Protein AF-A0A813KKL7-F1 (afdb_monomer_lite)

Foldseek 3Di:
DDDPDDDPDPVVVVVVVVVVVVVVVVVVVVVVVVVVVVVLVVVLVVCCVPPLCVVLVVQVVCCVVVPDDPPPDRPDPVSVVSSVCSVVVSLVVVLVVCCVVPNDVVSVVSVVVVVVVVVLVVVLVVVLVVVCVLVVDDPVCSVVVVVVSVVVSVVVVVVCVVVVVVQPVVDDVSVVVVVVVVVVVVVVVVVVVPDDPDDNPCPDPVNVVVCVVDVDDPDDDPDPDPD

Sequence (227 aa):
MATSSGDMSAPAAAALAASAASAGASSLSLNMGWLIFVTGMIAAATLDVMVVSRPSQLAREGAVAGGGFRCCSGPPWPVFARQIAFWLVSGMLFMLFVWQLLGSAEAGSWLYGYFLEYTLSIDNLFVFQLIFKAYSTPEQQVERALFWGILAAVLLRLVFFGVGTGILALGFIARLVFGLILVYSGFKTFTESGDDEDDDPSQNMLVRCVSRLLPLHDSYGQEPDFF

Organism: Polarella glacialis (NCBI:txid89957)

Structure (mmCIF, N/CA/C/O backbone):
data_AF-A0A813KKL7-F1
#
_entry.id   AF-A0A813KKL7-F1
#
loop_
_atom_site.group_PDB
_atom_site.id
_atom_site.type_symbol
_atom_site.label_atom_id
_atom_site.label_alt_id
_atom_site.label_comp_id
_atom_site.label_asym_id
_atom_site.label_entity_id
_atom_site.label_seq_id
_atom_site.pdbx_PDB_ins_code
_atom_site.Cartn_x
_atom_site.Cartn_y
_atom_site.Cartn_z
_atom_site.occupancy
_atom_site.B_iso_or_equiv
_atom_site.auth_seq_id
_atom_site.auth_comp_id
_atom_site.auth_asym_id
_atom_site.auth_atom_id
_atom_site.pdbx_PDB_model_num
ATOM 1 N N . MET A 1 1 ? 30.742 41.262 -48.789 1.00 39.94 1 MET A N 1
ATOM 2 C CA . MET A 1 1 ? 30.924 40.204 -49.801 1.00 39.94 1 MET A CA 1
ATOM 3 C C . MET A 1 1 ? 30.420 38.910 -49.177 1.00 39.94 1 MET A C 1
ATOM 5 O O . MET A 1 1 ? 30.971 38.509 -48.166 1.00 39.94 1 MET A O 1
ATOM 9 N N . ALA A 1 2 ? 29.295 38.417 -49.705 1.00 41.72 2 ALA A N 1
ATOM 10 C CA . ALA A 1 2 ? 28.636 37.115 -49.534 1.00 41.72 2 ALA A CA 1
ATOM 11 C C . ALA A 1 2 ? 28.653 36.400 -48.163 1.00 41.72 2 ALA A C 1
ATOM 13 O O . ALA A 1 2 ? 29.649 35.840 -47.718 1.00 41.72 2 ALA A O 1
ATOM 14 N N . THR A 1 3 ? 27.458 36.317 -47.582 1.00 44.16 3 THR A N 1
ATOM 15 C CA . THR A 1 3 ? 27.005 35.280 -46.651 1.00 44.16 3 THR A CA 1
ATOM 16 C C . THR A 1 3 ? 27.153 33.889 -47.287 1.00 44.16 3 THR A C 1
ATOM 18 O O . THR A 1 3 ? 26.508 33.618 -48.299 1.00 44.16 3 THR A O 1
ATOM 21 N N . SER A 1 4 ? 27.972 33.005 -46.709 1.00 43.69 4 SER A N 1
ATOM 22 C CA . SER A 1 4 ? 28.010 31.585 -47.092 1.00 43.69 4 SER A CA 1
ATOM 23 C C . SER A 1 4 ? 26.925 30.834 -46.321 1.00 43.69 4 SER A C 1
ATOM 25 O O . SER A 1 4 ? 27.111 30.400 -45.186 1.00 43.69 4 SER A O 1
ATOM 27 N N . SER A 1 5 ? 25.745 30.793 -46.926 1.00 51.50 5 SER A N 1
ATOM 28 C CA . SER A 1 5 ? 24.607 29.971 -46.539 1.00 51.50 5 SER A CA 1
ATOM 29 C C . SER A 1 5 ? 24.595 28.704 -47.391 1.00 51.50 5 SER A C 1
ATOM 31 O O . SER A 1 5 ? 24.562 28.815 -48.614 1.00 51.50 5 SER A O 1
ATOM 33 N N . GLY A 1 6 ? 24.518 27.539 -46.746 1.00 58.28 6 GLY A N 1
ATOM 34 C CA . GLY A 1 6 ? 24.095 26.286 -47.379 1.00 58.28 6 GLY A CA 1
ATOM 35 C C . GLY A 1 6 ? 25.217 25.281 -47.614 1.00 58.28 6 GLY A C 1
ATOM 36 O O . GLY A 1 6 ? 25.941 25.386 -48.591 1.00 58.28 6 GLY A O 1
ATOM 37 N N . ASP A 1 7 ? 25.352 24.325 -46.691 1.00 49.06 7 ASP A N 1
ATOM 38 C CA . ASP A 1 7 ? 25.285 22.887 -47.007 1.00 49.06 7 ASP A CA 1
ATOM 39 C C . ASP A 1 7 ? 25.505 22.057 -45.730 1.00 49.06 7 ASP A C 1
ATOM 41 O O . ASP A 1 7 ? 26.512 21.378 -45.536 1.00 49.06 7 ASP A O 1
ATOM 45 N N . MET A 1 8 ? 24.517 22.090 -44.826 1.00 50.22 8 MET A N 1
ATOM 46 C CA . MET A 1 8 ? 24.292 20.954 -43.930 1.00 50.22 8 MET A CA 1
ATOM 47 C C . MET A 1 8 ? 23.521 19.920 -44.748 1.00 50.22 8 MET A C 1
ATOM 49 O O . MET A 1 8 ? 22.329 20.055 -45.014 1.00 50.22 8 MET A O 1
ATOM 53 N N . SER A 1 9 ? 24.282 18.946 -45.229 1.00 57.16 9 SER A N 1
ATOM 54 C CA . SER A 1 9 ? 23.908 17.874 -46.139 1.00 57.16 9 SER A CA 1
ATOM 55 C C . SER A 1 9 ? 22.549 17.230 -45.807 1.00 57.16 9 SER A C 1
ATOM 57 O O . SER A 1 9 ? 22.315 16.728 -44.708 1.00 57.16 9 SER A O 1
ATOM 59 N N . ALA A 1 10 ? 21.665 17.177 -46.811 1.00 61.47 10 ALA A N 1
ATOM 60 C CA . ALA A 1 10 ? 20.391 16.447 -46.820 1.00 61.47 10 ALA A CA 1
ATOM 61 C C . ALA A 1 10 ? 20.364 15.081 -46.076 1.00 61.47 10 ALA A C 1
ATOM 63 O O . ALA A 1 10 ? 19.356 14.800 -45.421 1.00 61.47 10 ALA A O 1
ATOM 64 N N . PRO A 1 11 ? 21.420 14.233 -46.089 1.00 62.75 11 PRO A N 1
ATOM 65 C CA . PRO A 1 11 ? 21.461 13.008 -45.282 1.00 62.75 11 PRO A CA 1
ATOM 66 C C . PRO A 1 11 ? 21.359 13.218 -43.761 1.00 62.75 11 PRO A C 1
ATOM 68 O O . PRO A 1 11 ? 20.769 12.378 -43.085 1.00 62.75 11 PRO A O 1
ATOM 71 N N . ALA A 1 12 ? 21.878 14.316 -43.201 1.00 64.62 12 ALA A N 1
ATOM 72 C CA . ALA A 1 12 ? 21.819 14.570 -41.757 1.00 64.62 12 ALA A CA 1
ATOM 73 C C . ALA A 1 12 ? 20.397 14.934 -41.292 1.00 64.62 12 ALA A C 1
ATOM 75 O O . ALA A 1 12 ? 19.936 14.455 -40.256 1.00 64.62 12 ALA A O 1
ATOM 76 N N . ALA A 1 13 ? 19.671 15.720 -42.095 1.00 63.03 13 ALA A N 1
ATOM 77 C CA . ALA A 1 13 ? 18.266 16.041 -41.846 1.00 63.03 13 ALA A CA 1
ATOM 78 C C . ALA A 1 13 ? 17.363 14.800 -41.979 1.00 63.03 13 ALA A C 1
ATOM 80 O O . ALA A 1 13 ? 16.468 14.599 -41.160 1.00 63.03 13 ALA A O 1
ATOM 81 N N . ALA A 1 14 ? 17.638 13.926 -42.955 1.00 65.88 14 ALA A N 1
ATOM 82 C CA . ALA A 1 14 ? 16.928 12.657 -43.117 1.00 65.88 14 ALA A CA 1
ATOM 83 C C . ALA A 1 14 ? 17.192 11.679 -41.954 1.00 65.88 14 ALA A C 1
ATOM 85 O O . ALA A 1 14 ? 16.265 11.018 -41.490 1.00 65.88 14 ALA A O 1
ATOM 86 N N . ALA A 1 15 ? 18.423 11.624 -41.433 1.00 67.62 15 ALA A N 1
ATOM 87 C CA . ALA A 1 15 ? 18.773 10.800 -40.274 1.00 67.62 15 ALA A CA 1
ATOM 88 C C . ALA A 1 15 ? 18.122 11.298 -38.967 1.00 67.62 15 ALA A C 1
ATOM 90 O O . ALA A 1 15 ? 17.645 10.486 -38.175 1.00 67.62 15 ALA A O 1
ATOM 91 N N . LEU A 1 16 ? 18.042 12.619 -38.762 1.00 65.81 16 LEU A N 1
ATOM 92 C CA . LEU A 1 16 ? 17.315 13.235 -37.642 1.00 65.81 16 LEU A CA 1
ATOM 93 C C . LEU A 1 16 ? 15.798 13.023 -37.743 1.00 65.81 16 LEU A C 1
ATOM 95 O O . LEU A 1 16 ? 15.146 12.751 -36.739 1.00 65.81 16 LEU A O 1
ATOM 99 N N . ALA A 1 17 ? 15.229 13.098 -38.948 1.00 66.81 17 ALA A N 1
ATOM 100 C CA . ALA A 1 17 ? 13.814 12.806 -39.169 1.00 66.81 17 ALA A CA 1
ATOM 101 C C . ALA A 1 17 ? 13.494 11.318 -38.943 1.00 66.81 17 ALA A C 1
ATOM 103 O O . ALA A 1 17 ? 12.467 10.995 -38.350 1.00 66.81 17 ALA A O 1
ATOM 104 N N . ALA A 1 18 ? 14.385 10.408 -39.352 1.00 65.19 18 ALA A N 1
ATOM 105 C CA . ALA A 1 18 ? 14.240 8.974 -39.114 1.00 65.19 18 ALA A CA 1
ATOM 106 C C . ALA A 1 18 ? 14.374 8.611 -37.623 1.00 65.19 18 ALA A C 1
ATOM 108 O O . ALA A 1 18 ? 13.582 7.814 -37.114 1.00 65.19 18 ALA A O 1
ATOM 109 N N . SER A 1 19 ? 15.316 9.227 -36.896 1.00 61.75 19 SER A N 1
ATOM 110 C CA . SER A 1 19 ? 15.448 9.020 -35.449 1.00 61.75 19 SER A CA 1
ATOM 111 C C . SER A 1 19 ? 14.252 9.599 -34.685 1.00 61.75 19 SER A C 1
ATOM 113 O O . SER A 1 19 ? 13.707 8.912 -33.821 1.00 61.75 19 SER A O 1
ATOM 115 N N . ALA A 1 20 ? 13.750 10.778 -35.070 1.00 62.06 20 ALA A N 1
ATOM 116 C CA . ALA A 1 20 ? 12.537 11.374 -34.507 1.00 62.06 20 ALA A CA 1
ATOM 117 C C . ALA A 1 20 ? 11.272 10.551 -34.810 1.00 62.06 20 ALA A C 1
ATOM 119 O O . ALA A 1 20 ? 10.429 10.384 -33.933 1.00 62.06 20 ALA A O 1
ATOM 120 N N . ALA A 1 21 ? 11.153 9.974 -36.010 1.00 60.50 21 ALA A N 1
ATOM 121 C CA . ALA A 1 21 ? 10.050 9.079 -36.363 1.00 60.50 21 ALA A CA 1
ATOM 122 C C . ALA A 1 21 ? 10.100 7.765 -35.566 1.00 60.50 21 ALA A C 1
ATOM 124 O O . ALA A 1 21 ? 9.067 7.294 -35.096 1.00 60.50 21 ALA A O 1
ATOM 125 N N . SER A 1 22 ? 11.295 7.203 -35.344 1.00 58.78 22 SER A N 1
ATOM 126 C CA . SER A 1 22 ? 11.470 6.009 -34.506 1.00 58.78 22 SER A CA 1
ATOM 127 C C . SER A 1 22 ? 11.211 6.282 -33.017 1.00 58.78 22 SER A C 1
ATOM 129 O O . SER A 1 22 ? 10.610 5.447 -32.346 1.00 58.78 22 SER A O 1
ATOM 131 N N . ALA A 1 23 ? 11.572 7.471 -32.517 1.00 59.50 23 ALA A N 1
ATOM 132 C CA . ALA A 1 23 ? 11.252 7.943 -31.168 1.00 59.50 23 ALA A CA 1
ATOM 133 C C . ALA A 1 23 ? 9.749 8.240 -31.002 1.00 59.50 23 ALA A C 1
ATOM 135 O O . ALA A 1 23 ? 9.155 7.970 -29.958 1.00 59.50 23 ALA A O 1
ATOM 136 N N . GLY A 1 24 ? 9.106 8.753 -32.052 1.00 61.03 24 GLY A N 1
ATOM 137 C CA . GLY A 1 24 ? 7.657 8.928 -32.133 1.00 61.03 24 GLY A CA 1
ATOM 138 C C . GLY A 1 24 ? 6.912 7.592 -32.129 1.00 61.03 24 GLY A C 1
ATOM 139 O O . GLY A 1 24 ? 5.938 7.435 -31.404 1.00 61.03 24 GLY A O 1
ATOM 140 N N . ALA A 1 25 ? 7.398 6.597 -32.873 1.00 59.91 25 ALA A N 1
ATOM 141 C CA . ALA A 1 25 ? 6.814 5.257 -32.912 1.00 59.91 25 ALA A CA 1
ATOM 142 C C . ALA A 1 25 ? 7.006 4.492 -31.591 1.00 59.91 25 ALA A C 1
ATOM 144 O O . ALA A 1 25 ? 6.075 3.842 -31.113 1.00 59.91 25 ALA A O 1
ATOM 145 N N . SER A 1 26 ? 8.183 4.601 -30.965 1.00 61.56 26 SER A N 1
ATOM 146 C CA . SER A 1 26 ? 8.446 3.984 -29.663 1.00 61.56 26 SER A CA 1
ATOM 147 C C . SER A 1 26 ? 7.659 4.664 -28.542 1.00 61.56 26 SER A C 1
ATOM 149 O O . SER A 1 26 ? 7.056 3.962 -27.732 1.00 61.56 26 SER A O 1
ATOM 151 N N . SER A 1 27 ? 7.539 5.995 -28.543 1.00 59.09 27 SER A N 1
ATOM 152 C CA . SER A 1 27 ? 6.665 6.711 -27.602 1.00 59.09 27 SER A CA 1
ATOM 153 C C . SER A 1 27 ? 5.182 6.395 -27.815 1.00 59.09 27 SER A C 1
ATOM 155 O O . SER A 1 27 ? 4.478 6.184 -26.831 1.00 59.09 27 SER A O 1
ATOM 157 N N . LEU A 1 28 ? 4.701 6.255 -29.059 1.00 61.56 28 LEU A N 1
ATOM 158 C CA . LEU A 1 28 ? 3.331 5.797 -29.323 1.00 61.56 28 LEU A CA 1
ATOM 159 C C . LEU A 1 28 ? 3.101 4.375 -28.800 1.00 61.56 28 LEU A C 1
ATOM 161 O O . LEU A 1 28 ? 2.068 4.126 -28.190 1.00 61.56 28 LEU A O 1
ATOM 165 N N . SER A 1 29 ? 4.058 3.460 -28.991 1.00 66.25 29 SER A N 1
ATOM 166 C CA . SER A 1 29 ? 3.961 2.085 -28.478 1.00 66.25 29 SER A CA 1
ATOM 167 C C . SER A 1 29 ? 3.965 2.022 -26.944 1.00 66.25 29 SER A C 1
ATOM 169 O O . SER A 1 29 ? 3.171 1.283 -26.364 1.00 66.25 29 SER A O 1
ATOM 171 N N . LEU A 1 30 ? 4.774 2.858 -26.282 1.00 68.69 30 LEU A N 1
ATOM 172 C CA . LEU A 1 30 ? 4.817 2.998 -24.822 1.00 68.69 30 LEU A CA 1
ATOM 173 C C . LEU A 1 30 ? 3.522 3.597 -24.269 1.00 68.69 30 LEU A C 1
ATOM 175 O O . LEU A 1 30 ? 2.971 3.074 -23.302 1.00 68.69 30 LEU A O 1
ATOM 179 N N . ASN A 1 31 ? 2.999 4.641 -24.913 1.00 79.44 31 ASN A N 1
ATOM 180 C CA . ASN A 1 31 ? 1.725 5.259 -24.549 1.00 79.44 31 ASN A CA 1
ATOM 181 C C . ASN A 1 31 ? 0.556 4.285 -24.754 1.00 79.44 31 ASN A C 1
ATOM 183 O O . ASN A 1 31 ? -0.345 4.214 -23.923 1.00 79.44 31 ASN A O 1
ATOM 187 N N . MET A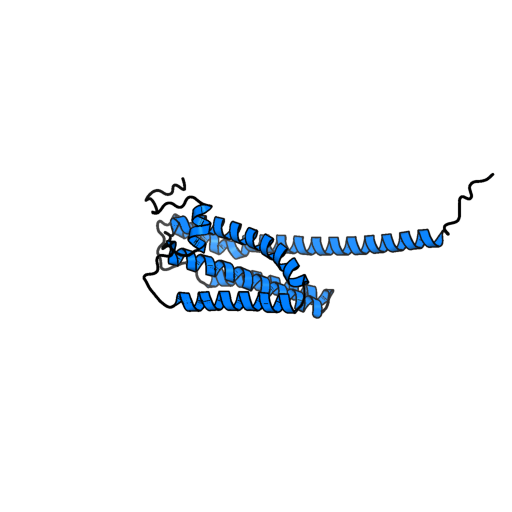 1 32 ? 0.591 3.485 -25.822 1.00 77.06 32 MET A N 1
ATOM 188 C CA . MET A 1 32 ? -0.426 2.472 -26.102 1.00 77.06 32 MET A CA 1
ATOM 189 C C . MET A 1 32 ? -0.384 1.332 -25.076 1.00 77.06 32 MET A C 1
ATOM 191 O O . MET A 1 32 ? -1.431 0.918 -24.586 1.00 77.06 32 MET A O 1
ATOM 195 N N . GLY A 1 33 ? 0.812 0.873 -24.689 1.00 79.62 33 GLY A N 1
ATOM 196 C CA . GLY A 1 33 ? 0.990 -0.116 -23.621 1.00 79.62 33 GLY A CA 1
ATOM 197 C C . GLY A 1 33 ? 0.479 0.385 -22.268 1.00 79.62 33 GLY A C 1
ATOM 198 O O . GLY A 1 33 ? -0.255 -0.328 -21.584 1.00 79.62 33 GLY A O 1
ATOM 199 N N . TRP A 1 34 ? 0.782 1.640 -21.921 1.00 80.56 34 TRP A N 1
ATOM 200 C CA . TRP A 1 34 ? 0.266 2.293 -20.713 1.00 80.56 34 TRP A CA 1
ATOM 201 C C . TRP A 1 34 ? -1.258 2.419 -20.714 1.00 80.56 34 TRP A C 1
ATOM 203 O O . TRP A 1 34 ? -1.899 2.134 -19.705 1.00 80.56 34 TRP A O 1
ATOM 213 N N . LEU A 1 35 ? -1.859 2.800 -21.842 1.00 85.69 35 LEU A N 1
ATOM 214 C CA . LEU A 1 35 ? -3.314 2.899 -21.965 1.00 85.69 35 LEU A CA 1
ATOM 215 C C . LEU A 1 35 ? -3.997 1.536 -21.834 1.00 85.69 35 LEU A C 1
ATOM 217 O O . LEU A 1 35 ? -5.004 1.436 -21.135 1.00 85.69 35 LEU A O 1
ATOM 221 N N . ILE A 1 36 ? -3.452 0.487 -22.458 1.00 84.81 36 ILE A N 1
ATOM 222 C CA . ILE A 1 36 ? -3.966 -0.886 -22.324 1.00 84.81 36 ILE A CA 1
ATOM 223 C C . ILE A 1 36 ? -3.887 -1.334 -20.863 1.00 84.81 36 ILE A C 1
ATOM 225 O O . ILE A 1 36 ? -4.863 -1.860 -20.329 1.00 84.81 36 ILE A O 1
ATOM 229 N N . PHE A 1 37 ? -2.760 -1.073 -20.199 1.00 82.69 37 PHE A N 1
ATOM 230 C CA . PHE A 1 37 ? -2.569 -1.399 -18.789 1.00 82.69 37 PHE A CA 1
ATOM 231 C C . PHE A 1 37 ? -3.576 -0.680 -17.882 1.00 82.69 37 PHE A C 1
ATOM 233 O O . PHE A 1 37 ? -4.283 -1.326 -17.110 1.00 82.69 37 PHE A O 1
ATOM 240 N N . VAL A 1 38 ? -3.697 0.643 -18.009 1.00 87.00 38 VAL A N 1
ATOM 241 C CA . VAL A 1 38 ? -4.619 1.453 -17.197 1.00 87.00 38 VAL A CA 1
ATOM 242 C C . VAL A 1 38 ? -6.069 1.060 -17.458 1.00 87.00 38 VAL A C 1
ATOM 244 O O . VAL A 1 38 ? -6.844 0.904 -16.518 1.00 87.00 38 VAL A O 1
ATOM 247 N N . THR A 1 39 ? -6.438 0.833 -18.7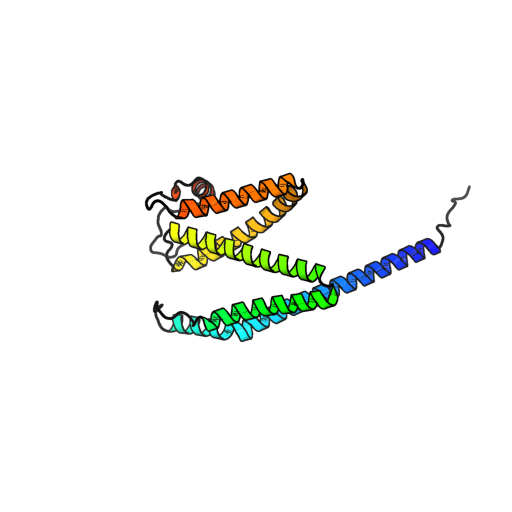19 1.00 87.94 39 THR A N 1
ATOM 248 C CA . THR A 1 39 ? -7.789 0.381 -19.079 1.00 87.94 39 THR A CA 1
ATOM 249 C C . THR A 1 39 ? -8.083 -0.992 -18.478 1.00 87.94 39 THR A C 1
ATOM 251 O O . THR A 1 39 ? -9.157 -1.193 -17.914 1.00 87.94 39 THR A O 1
ATOM 254 N N . GLY A 1 40 ? -7.121 -1.918 -18.529 1.00 87.56 40 GLY A N 1
ATOM 255 C CA . GLY A 1 40 ? -7.225 -3.228 -17.886 1.00 87.56 40 GLY A CA 1
ATOM 256 C C . GLY A 1 40 ? -7.399 -3.129 -16.369 1.00 87.56 40 GLY A C 1
ATOM 257 O O . GLY A 1 40 ? -8.266 -3.796 -15.810 1.00 87.56 40 GLY A O 1
ATOM 258 N N . MET A 1 41 ? -6.650 -2.241 -15.711 1.00 87.00 41 MET A N 1
ATOM 259 C CA . MET A 1 41 ? -6.773 -1.976 -14.273 1.00 87.00 41 MET A CA 1
ATOM 260 C C . MET A 1 41 ? -8.143 -1.401 -13.901 1.00 87.00 41 MET A C 1
ATOM 262 O O . MET A 1 41 ? -8.771 -1.874 -12.955 1.00 87.00 41 MET A O 1
ATOM 266 N N . ILE A 1 42 ? -8.642 -0.422 -14.660 1.00 90.44 42 ILE A N 1
ATOM 267 C CA . ILE A 1 42 ? -9.974 0.163 -14.441 1.00 90.44 42 ILE A CA 1
ATOM 268 C C . ILE A 1 42 ? -11.063 -0.895 -14.653 1.00 90.44 42 ILE A C 1
ATOM 270 O O . ILE A 1 42 ? -12.008 -0.978 -13.865 1.00 90.44 42 ILE A O 1
ATOM 274 N N . ALA A 1 43 ? -10.931 -1.738 -15.679 1.00 89.69 43 ALA A N 1
ATOM 275 C CA . ALA A 1 43 ? -11.868 -2.824 -15.941 1.00 89.69 43 ALA A CA 1
ATOM 276 C C . ALA A 1 43 ? -11.870 -3.863 -14.807 1.00 89.69 43 ALA A C 1
ATOM 278 O O . ALA A 1 43 ? -12.940 -4.243 -14.331 1.00 89.69 43 ALA A O 1
ATOM 279 N N . ALA A 1 44 ? -10.693 -4.274 -14.326 1.00 88.75 44 ALA A N 1
ATOM 280 C CA . ALA A 1 44 ? -10.557 -5.196 -13.200 1.00 88.75 44 ALA A CA 1
ATOM 281 C C . ALA A 1 44 ? -11.143 -4.611 -11.905 1.00 88.75 44 ALA A C 1
ATOM 283 O O . ALA A 1 44 ? -11.891 -5.296 -11.212 1.00 88.75 44 ALA A O 1
ATOM 284 N N . ALA A 1 45 ? -10.888 -3.329 -11.621 1.00 87.81 45 ALA A N 1
ATOM 285 C CA . ALA A 1 45 ? -11.479 -2.626 -10.484 1.00 87.81 45 ALA A CA 1
ATOM 286 C C . ALA A 1 45 ? -13.011 -2.539 -10.596 1.00 87.81 45 ALA A C 1
ATOM 288 O O . ALA A 1 45 ? -13.727 -2.774 -9.625 1.00 87.81 45 ALA A O 1
ATOM 289 N N . THR A 1 46 ? -13.534 -2.268 -11.794 1.00 87.88 46 THR A N 1
ATOM 290 C CA . THR A 1 46 ? -14.984 -2.244 -12.041 1.00 87.88 46 THR A CA 1
ATOM 291 C C . THR A 1 46 ? -15.601 -3.627 -11.817 1.00 87.88 46 THR A C 1
ATOM 293 O O . THR A 1 46 ? -16.664 -3.743 -11.205 1.00 87.88 46 THR A O 1
ATOM 296 N N . LEU A 1 47 ? -14.926 -4.691 -12.259 1.00 89.25 47 LEU A N 1
ATOM 297 C CA . LEU A 1 47 ? -15.357 -6.072 -12.044 1.00 89.25 47 LEU A CA 1
ATOM 298 C C . LEU A 1 47 ? -15.330 -6.444 -10.553 1.00 89.25 47 LEU A C 1
ATOM 300 O O . LEU A 1 47 ? -16.285 -7.053 -10.069 1.00 89.25 47 LEU A O 1
ATOM 304 N N . ASP A 1 48 ? -14.305 -6.028 -9.806 1.00 87.62 48 ASP A N 1
ATOM 305 C CA . ASP A 1 48 ? -14.237 -6.221 -8.352 1.00 87.62 48 ASP A CA 1
ATOM 306 C C . ASP A 1 48 ? -15.436 -5.574 -7.644 1.00 87.62 48 ASP A C 1
ATOM 308 O O . ASP A 1 48 ? -16.157 -6.232 -6.885 1.00 87.62 48 ASP A O 1
ATOM 312 N N . VAL A 1 49 ? -15.718 -4.305 -7.959 1.00 84.69 49 VAL A N 1
ATOM 313 C CA . VAL A 1 49 ? -16.847 -3.557 -7.385 1.00 84.69 49 VAL A CA 1
ATOM 314 C C . VAL A 1 49 ? -18.186 -4.216 -7.734 1.00 84.69 49 VAL A C 1
ATOM 316 O O . VAL A 1 49 ? -19.069 -4.358 -6.889 1.00 84.69 49 VAL A O 1
ATOM 319 N N . MET A 1 50 ? -18.357 -4.659 -8.980 1.00 82.12 50 MET A N 1
ATOM 320 C CA . MET A 1 50 ? -19.652 -5.154 -9.446 1.00 82.12 50 MET A CA 1
ATOM 321 C C . MET A 1 50 ? -19.914 -6.635 -9.181 1.00 82.12 50 MET A C 1
ATOM 323 O O . MET A 1 50 ? -21.077 -7.017 -9.098 1.00 82.12 50 MET A O 1
ATOM 327 N N . VAL A 1 51 ? -18.894 -7.480 -9.069 1.00 83.25 51 VAL A N 1
ATOM 328 C CA . VAL A 1 51 ? -19.080 -8.940 -9.010 1.00 83.25 51 VAL A CA 1
ATOM 329 C C . VAL A 1 51 ? -18.531 -9.509 -7.712 1.00 83.25 51 VAL A C 1
ATOM 331 O O . VAL A 1 51 ? -19.219 -10.253 -7.013 1.00 83.25 51 VAL A O 1
ATOM 334 N N . VAL A 1 52 ? -17.299 -9.148 -7.365 1.00 81.69 52 VAL A N 1
ATOM 335 C CA . VAL A 1 52 ? -16.566 -9.792 -6.269 1.00 81.69 52 VAL A CA 1
ATOM 336 C C . VAL A 1 52 ? -16.966 -9.226 -4.907 1.00 81.69 52 VAL A C 1
ATOM 338 O O . VAL A 1 52 ? -17.137 -9.999 -3.958 1.00 81.69 52 VAL A O 1
ATOM 341 N N . SER A 1 53 ? -17.181 -7.913 -4.819 1.00 80.06 53 SER A N 1
ATOM 342 C CA . SER A 1 53 ? -17.500 -7.199 -3.575 1.00 80.06 53 SER A CA 1
ATOM 343 C C . SER A 1 53 ? -19.000 -7.003 -3.319 1.00 80.06 53 SER A C 1
ATOM 345 O O . SER A 1 53 ? -19.400 -6.780 -2.179 1.00 80.06 53 SER A O 1
ATOM 347 N N . ARG A 1 54 ? -19.880 -7.182 -4.315 1.00 77.06 54 ARG A N 1
ATOM 348 C CA . ARG A 1 54 ? -21.342 -7.105 -4.092 1.00 77.06 54 ARG A CA 1
ATOM 349 C C . ARG A 1 54 ? -21.850 -7.955 -2.917 1.00 77.06 54 ARG A C 1
ATOM 351 O O . ARG A 1 54 ? -22.637 -7.441 -2.125 1.00 77.06 54 ARG A O 1
ATOM 358 N N . PRO A 1 55 ? -21.417 -9.218 -2.738 1.00 71.12 55 PRO A N 1
ATOM 359 C CA . PRO A 1 55 ? -21.920 -10.045 -1.643 1.00 71.12 55 PRO A CA 1
ATOM 360 C C . PRO A 1 55 ? -21.442 -9.585 -0.260 1.00 71.12 55 PRO A C 1
ATOM 362 O O . PRO A 1 55 ? -22.138 -9.826 0.721 1.00 71.12 55 PRO A O 1
ATOM 365 N N . SER A 1 56 ? -20.266 -8.946 -0.158 1.00 67.94 56 SER A N 1
ATOM 366 C CA . SER A 1 56 ? -19.755 -8.435 1.123 1.00 67.94 56 SER A CA 1
ATOM 367 C C . SER A 1 56 ? -20.467 -7.153 1.549 1.00 67.94 56 SER A C 1
ATOM 369 O O . SER A 1 56 ? -20.736 -6.982 2.737 1.00 67.94 56 SER A O 1
ATOM 371 N N . GLN A 1 57 ? -20.826 -6.296 0.589 1.00 67.94 57 GLN A N 1
ATOM 372 C CA . GLN A 1 57 ? -21.590 -5.071 0.841 1.00 67.94 57 GLN A CA 1
ATOM 373 C C . GLN A 1 57 ? -23.000 -5.385 1.353 1.00 67.94 57 GLN A C 1
ATOM 375 O O . GLN A 1 57 ? -23.387 -4.914 2.417 1.00 67.94 57 GLN A O 1
ATOM 380 N N . LEU A 1 58 ? -23.720 -6.285 0.675 1.00 65.19 58 LEU A N 1
ATOM 381 C CA . LEU A 1 58 ? -25.076 -6.685 1.076 1.00 65.19 58 LEU A CA 1
ATOM 382 C C . LEU A 1 58 ? -25.113 -7.334 2.467 1.00 65.19 58 LEU A C 1
ATOM 384 O O . LEU A 1 58 ? -26.042 -7.110 3.240 1.00 65.19 58 LEU A O 1
ATOM 388 N N . ALA A 1 59 ? -24.086 -8.121 2.806 1.00 67.62 59 ALA A N 1
ATOM 389 C CA . ALA A 1 59 ? -23.959 -8.713 4.135 1.00 67.62 59 ALA A CA 1
ATOM 390 C C . ALA A 1 59 ? -23.757 -7.647 5.228 1.00 67.62 59 ALA A C 1
ATOM 392 O O . ALA A 1 59 ? -24.306 -7.782 6.320 1.00 67.62 59 ALA A O 1
ATOM 393 N N . ARG A 1 60 ? -23.001 -6.578 4.937 1.00 64.38 60 ARG A N 1
ATOM 394 C CA . ARG A 1 60 ? -22.801 -5.446 5.855 1.00 64.38 60 ARG A CA 1
ATOM 395 C C . ARG A 1 60 ? -24.067 -4.612 6.015 1.00 64.38 60 ARG A C 1
ATOM 397 O O . ARG A 1 60 ? -24.473 -4.355 7.141 1.00 64.38 60 ARG A O 1
ATOM 404 N N . GLU A 1 61 ? -24.715 -4.237 4.917 1.00 65.19 61 GLU A N 1
ATOM 405 C CA . GLU A 1 61 ? -25.949 -3.442 4.946 1.00 65.19 61 GLU A CA 1
ATOM 406 C C . GLU A 1 61 ? -27.084 -4.180 5.666 1.00 65.19 61 GLU A C 1
ATOM 408 O O . GLU A 1 61 ? -27.771 -3.588 6.494 1.00 65.19 61 GLU A O 1
ATOM 413 N N . GLY A 1 62 ? -27.232 -5.491 5.438 1.00 60.03 62 GLY A N 1
ATOM 414 C CA . GLY A 1 62 ? -28.197 -6.322 6.162 1.00 60.03 62 GLY A CA 1
ATOM 415 C C . GLY A 1 62 ? -27.900 -6.439 7.663 1.00 60.03 62 GLY A C 1
ATOM 416 O O . GLY A 1 62 ? -28.828 -6.451 8.471 1.00 60.03 62 GLY A O 1
ATOM 417 N N . ALA A 1 63 ? -26.621 -6.474 8.053 1.00 61.50 63 ALA A N 1
ATOM 418 C CA . ALA A 1 63 ? -26.216 -6.481 9.459 1.00 61.50 63 ALA A CA 1
ATOM 419 C C . ALA A 1 63 ? -26.480 -5.133 10.156 1.00 61.50 63 ALA A C 1
ATOM 421 O O . ALA A 1 63 ? -26.901 -5.118 11.311 1.00 61.50 63 ALA A O 1
ATOM 422 N N . VAL A 1 64 ? -26.288 -4.006 9.459 1.00 58.31 64 VAL A N 1
ATOM 423 C CA . VAL A 1 64 ? -26.577 -2.661 9.991 1.00 58.31 64 VAL A CA 1
ATOM 424 C C . VAL A 1 64 ? -28.086 -2.387 10.041 1.00 58.31 64 VAL A C 1
ATOM 426 O O . VAL A 1 64 ? -28.581 -1.873 11.043 1.00 58.31 64 VAL A O 1
ATOM 429 N N . ALA A 1 65 ? -28.844 -2.787 9.014 1.00 61.25 65 ALA A N 1
ATOM 430 C CA . ALA A 1 65 ? -30.299 -2.613 8.956 1.00 61.25 65 ALA A CA 1
ATOM 431 C C . ALA A 1 65 ? -31.066 -3.491 9.967 1.00 61.25 65 ALA A C 1
ATOM 433 O O . ALA A 1 65 ? -32.186 -3.158 10.348 1.00 61.25 65 ALA A O 1
ATOM 434 N N . GLY A 1 66 ? -30.472 -4.600 10.423 1.00 54.38 66 GLY A N 1
ATOM 435 C CA . GLY A 1 66 ? -31.076 -5.546 11.367 1.00 54.38 66 GLY A CA 1
ATOM 436 C C . GLY A 1 66 ? -31.038 -5.143 12.846 1.00 54.38 66 GLY A C 1
ATOM 437 O O . GLY A 1 66 ? -31.503 -5.919 13.679 1.00 54.38 66 GLY A O 1
ATOM 438 N N . GLY A 1 67 ? -30.498 -3.968 13.190 1.00 46.06 67 GLY A N 1
ATOM 439 C CA . GLY A 1 67 ? -30.414 -3.498 14.573 1.00 46.06 67 GLY A CA 1
ATOM 440 C C . GLY A 1 67 ? -29.412 -4.298 15.411 1.00 46.06 67 GLY A C 1
ATOM 441 O O . GLY A 1 67 ? -29.768 -5.251 16.104 1.00 46.06 67 GLY A O 1
ATOM 442 N N . GLY A 1 68 ? -28.153 -3.862 15.386 1.00 44.38 68 GLY A N 1
ATOM 443 C CA . GLY A 1 68 ? -27.127 -4.282 16.338 1.00 44.38 68 GLY A CA 1
ATOM 444 C C . GLY A 1 68 ? -26.073 -5.223 15.759 1.00 44.38 68 GLY A C 1
ATOM 445 O O . GLY A 1 68 ? -26.370 -6.306 15.255 1.00 44.38 68 GLY A O 1
ATOM 446 N N . PHE A 1 69 ? -24.818 -4.801 15.918 1.00 44.91 69 PHE A N 1
ATOM 447 C CA . PHE A 1 69 ? -23.600 -5.584 15.731 1.00 44.91 69 PHE A CA 1
ATOM 448 C C . PHE A 1 69 ? -23.655 -6.820 16.648 1.00 44.91 69 PHE A C 1
ATOM 450 O O . PHE A 1 69 ? -23.248 -6.793 17.806 1.00 44.91 69 PHE A O 1
ATOM 457 N N . ARG A 1 70 ? -24.242 -7.924 16.175 1.00 48.09 70 ARG A N 1
ATOM 458 C CA . ARG A 1 70 ? -24.200 -9.199 16.900 1.00 48.09 70 ARG A CA 1
ATOM 459 C C . ARG A 1 70 ? -22.802 -9.782 16.690 1.00 48.09 70 ARG A C 1
ATOM 461 O O . ARG A 1 70 ? -22.514 -10.344 15.635 1.00 48.09 70 ARG A O 1
ATOM 468 N N . CYS A 1 71 ? -21.945 -9.598 17.694 1.00 47.62 71 CYS A N 1
ATOM 469 C CA . CYS A 1 71 ? -20.490 -9.804 17.725 1.00 47.62 71 CYS A CA 1
ATOM 470 C C . CYS A 1 71 ? -19.922 -11.186 17.320 1.00 47.62 71 CYS A C 1
ATOM 472 O O . CYS A 1 71 ? -18.739 -11.417 17.541 1.00 47.62 71 CYS A O 1
ATOM 474 N N . CYS A 1 72 ? -20.682 -12.107 16.716 1.00 51.88 72 CYS A N 1
ATOM 475 C CA . CYS A 1 72 ? -20.177 -13.453 16.397 1.00 51.88 72 CYS A CA 1
ATOM 476 C C . CYS A 1 72 ? -20.368 -13.917 14.943 1.00 51.88 72 CYS A C 1
ATOM 478 O O . CYS A 1 72 ? -20.019 -15.052 14.630 1.00 51.88 72 CYS A O 1
ATOM 480 N N . SER A 1 73 ? -20.869 -13.087 14.026 1.00 55.72 73 SER A N 1
ATOM 481 C CA . SER A 1 73 ? -20.976 -13.489 12.615 1.00 55.72 73 SER A CA 1
ATOM 482 C C . SER A 1 73 ? -20.680 -12.334 11.664 1.00 55.72 73 SER A C 1
ATOM 484 O O . SER A 1 73 ? -21.578 -11.792 11.019 1.00 55.72 73 SER A O 1
ATOM 486 N N . GLY A 1 74 ? -19.404 -11.957 11.559 1.00 58.34 74 GLY A N 1
ATOM 487 C CA . GLY A 1 74 ? -18.935 -11.224 10.381 1.00 58.34 74 GLY A CA 1
ATOM 488 C C . GLY A 1 74 ? -19.230 -12.016 9.093 1.00 58.34 74 GLY A C 1
ATOM 489 O O . GLY A 1 74 ? -19.530 -13.214 9.162 1.00 58.34 74 GLY A O 1
ATOM 490 N N . PRO A 1 75 ? -19.163 -11.386 7.904 1.00 64.25 75 PRO A N 1
ATOM 491 C CA . PRO A 1 75 ? -19.322 -12.114 6.650 1.00 64.25 75 PRO A CA 1
ATOM 492 C C . PRO A 1 75 ? -18.338 -13.293 6.618 1.00 64.2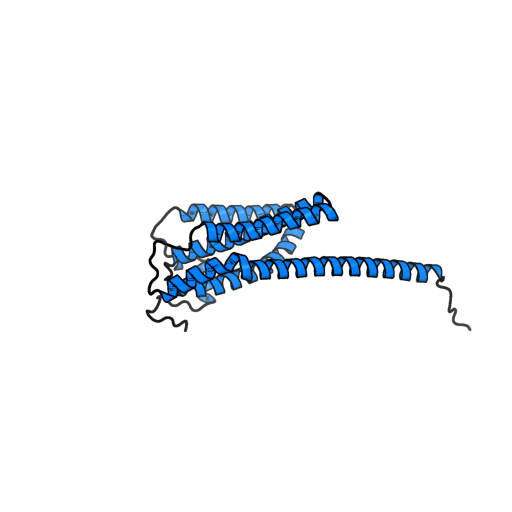5 75 PRO A C 1
ATOM 494 O O . PRO A 1 75 ? -17.195 -13.147 7.063 1.00 64.25 75 PRO A O 1
ATOM 497 N N . PRO A 1 76 ? -18.770 -14.475 6.149 1.00 74.25 76 PRO A N 1
ATOM 498 C CA . PRO A 1 76 ? -17.985 -15.686 6.304 1.00 74.25 76 PRO A CA 1
ATOM 499 C C . PRO A 1 76 ? -16.643 -15.508 5.582 1.00 74.25 76 PRO A C 1
ATOM 501 O O . PRO A 1 76 ? -16.594 -14.935 4.490 1.00 74.25 76 PRO A O 1
ATOM 504 N N . TRP A 1 77 ? -15.555 -16.017 6.174 1.00 72.81 77 TRP A N 1
ATOM 505 C CA . TRP A 1 77 ? -14.188 -15.925 5.635 1.00 72.81 77 TRP A CA 1
ATOM 506 C C . TRP A 1 77 ? -14.044 -16.216 4.120 1.00 72.81 77 TRP A C 1
ATOM 508 O O . TRP A 1 77 ? -13.191 -15.576 3.497 1.00 72.81 77 TRP A O 1
ATOM 518 N N . PRO A 1 78 ? -14.872 -17.069 3.464 1.00 79.81 78 PRO A N 1
ATOM 519 C CA . PRO A 1 78 ? -14.805 -17.277 2.019 1.00 79.81 78 PRO A CA 1
ATOM 520 C C . PRO A 1 78 ? -15.091 -16.012 1.197 1.00 79.81 78 PRO A C 1
ATOM 522 O O . PRO A 1 78 ? -14.615 -15.892 0.072 1.00 79.81 78 PRO A O 1
ATOM 525 N N . VAL A 1 79 ? -15.852 -15.055 1.739 1.00 76.75 79 VAL A N 1
ATOM 526 C CA . VAL A 1 79 ? -16.176 -13.791 1.061 1.00 76.75 79 VAL A CA 1
ATOM 527 C C . VAL A 1 79 ? -14.936 -12.902 0.953 1.00 76.75 79 VAL A C 1
ATOM 529 O O . VAL A 1 79 ? -14.642 -12.406 -0.133 1.00 76.75 79 VAL A O 1
ATOM 532 N N . PHE A 1 80 ? -14.174 -12.754 2.040 1.00 79.12 80 PHE A N 1
ATOM 533 C CA . PHE A 1 80 ? -12.907 -12.015 2.029 1.00 79.12 80 PHE A CA 1
ATOM 534 C C . PHE A 1 80 ? -11.826 -12.750 1.238 1.00 79.12 80 PHE A C 1
ATOM 536 O O . PHE A 1 80 ? -11.118 -12.138 0.440 1.00 79.12 80 PHE A O 1
ATOM 543 N N . ALA A 1 81 ? -11.745 -14.073 1.400 1.00 85.56 81 ALA A N 1
ATOM 544 C CA . ALA A 1 81 ? -10.801 -14.900 0.659 1.00 85.56 81 ALA A CA 1
ATOM 545 C C . ALA A 1 81 ? -11.002 -14.772 -0.857 1.00 85.56 81 ALA A C 1
ATOM 547 O O . ALA A 1 81 ? -10.023 -14.680 -1.591 1.00 85.56 81 ALA A O 1
ATOM 548 N N . ARG A 1 82 ? -12.253 -14.685 -1.332 1.00 85.38 82 ARG A N 1
ATOM 549 C CA . ARG A 1 82 ? -12.553 -14.447 -2.751 1.00 85.38 82 ARG A CA 1
ATOM 550 C C . ARG A 1 82 ? -11.978 -13.121 -3.252 1.00 85.38 82 ARG A C 1
ATOM 552 O O . ARG A 1 82 ? -11.459 -13.082 -4.362 1.00 85.38 82 ARG A O 1
ATOM 559 N N . GLN A 1 83 ? -12.061 -12.056 -2.457 1.00 84.25 83 GLN A N 1
ATOM 560 C CA . GLN A 1 83 ? -11.566 -10.738 -2.856 1.00 84.25 83 GLN A CA 1
ATOM 561 C C . GLN A 1 83 ? -10.035 -10.691 -2.888 1.00 84.25 83 GLN A C 1
ATOM 563 O O . GLN A 1 83 ? -9.452 -10.227 -3.864 1.00 84.25 83 GLN A O 1
ATOM 568 N N . ILE A 1 84 ? -9.381 -11.267 -1.876 1.00 87.94 84 ILE A N 1
ATOM 569 C CA . ILE A 1 84 ? -7.918 -11.406 -1.853 1.00 87.94 84 ILE A CA 1
ATOM 570 C C . ILE A 1 84 ? -7.449 -12.267 -3.032 1.00 87.94 84 ILE A C 1
ATOM 572 O O . ILE A 1 84 ? -6.531 -11.882 -3.753 1.00 87.94 84 ILE A O 1
ATOM 576 N N . ALA A 1 85 ? -8.110 -13.402 -3.274 1.00 90.38 85 ALA A N 1
ATOM 577 C CA . ALA A 1 85 ? -7.783 -14.293 -4.380 1.00 90.38 85 ALA A CA 1
ATOM 578 C C . ALA A 1 85 ? -7.961 -13.613 -5.743 1.00 90.38 85 ALA A C 1
ATOM 580 O O . ALA A 1 85 ? -7.116 -13.795 -6.612 1.00 90.38 85 ALA A O 1
ATOM 581 N N . PHE A 1 86 ? -9.011 -12.807 -5.931 1.00 90.69 86 PHE A N 1
ATOM 582 C CA . PHE A 1 86 ? -9.234 -12.071 -7.176 1.00 90.69 86 PHE A CA 1
ATOM 583 C C . PHE A 1 86 ? -8.060 -11.140 -7.506 1.00 90.69 86 PHE A C 1
ATOM 585 O O . PHE A 1 86 ? -7.484 -11.237 -8.590 1.00 90.69 86 PHE A O 1
ATOM 592 N N . TRP A 1 87 ? -7.657 -10.290 -6.559 1.00 89.62 87 TRP A N 1
ATOM 593 C CA . TRP A 1 87 ? -6.556 -9.344 -6.761 1.00 89.62 87 TRP A CA 1
ATOM 594 C C . TRP A 1 87 ? -5.190 -10.032 -6.870 1.00 89.62 87 TRP A C 1
ATOM 596 O O . TRP A 1 87 ? -4.351 -9.605 -7.665 1.00 89.62 87 TRP A O 1
ATOM 606 N N . LEU A 1 88 ? -4.980 -11.129 -6.137 1.00 92.06 88 LEU A N 1
ATOM 607 C CA . LEU A 1 88 ? -3.756 -11.927 -6.223 1.00 92.06 88 LEU A CA 1
ATOM 608 C C . LEU A 1 88 ? -3.632 -12.627 -7.580 1.00 92.06 88 LEU A C 1
ATOM 610 O O . LEU A 1 88 ? -2.593 -12.536 -8.232 1.00 92.06 88 LEU A O 1
ATOM 614 N N . VAL A 1 89 ? -4.702 -13.271 -8.050 1.00 91.94 89 VAL A N 1
ATOM 615 C CA . VAL A 1 89 ? -4.736 -13.921 -9.367 1.00 91.94 89 VAL A CA 1
ATOM 616 C C . VAL A 1 89 ? -4.619 -12.888 -10.484 1.00 91.94 89 VAL A C 1
ATOM 618 O O . VAL A 1 89 ? -3.866 -13.116 -11.425 1.00 91.94 89 VAL A O 1
ATOM 621 N N . SER A 1 90 ? -5.291 -11.738 -10.377 1.00 90.81 90 SER A N 1
ATOM 622 C CA . SER A 1 90 ? -5.160 -10.647 -11.352 1.00 90.81 90 SER A CA 1
ATOM 623 C C . SER A 1 90 ? -3.714 -10.161 -11.467 1.00 90.81 90 SER A C 1
ATOM 625 O O . SER A 1 90 ? -3.221 -9.968 -12.577 1.00 90.81 90 SER A O 1
ATOM 627 N N . GLY A 1 91 ? -3.015 -10.006 -10.338 1.00 91.25 91 GLY A N 1
ATOM 628 C CA . GLY A 1 91 ? -1.591 -9.678 -10.330 1.00 91.25 91 GLY A CA 1
ATOM 629 C C . GLY A 1 91 ? 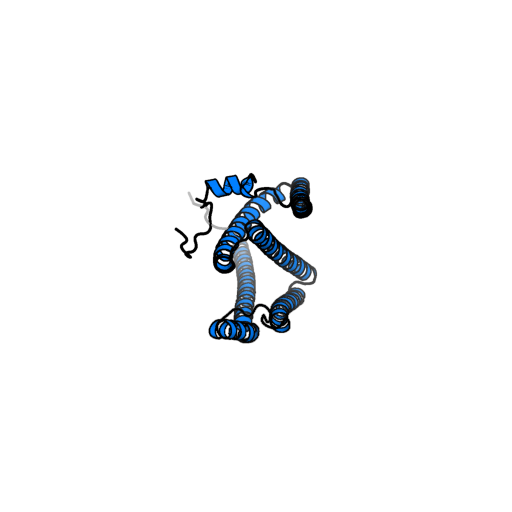-0.758 -10.749 -11.038 1.00 91.25 91 GLY A C 1
ATOM 630 O O . GLY A 1 91 ? -0.018 -10.446 -11.969 1.00 91.25 91 GLY A O 1
ATOM 631 N N . MET A 1 92 ? -0.931 -12.018 -10.667 1.00 93.19 92 MET A N 1
ATOM 632 C CA . MET A 1 92 ? -0.184 -13.129 -11.272 1.00 93.19 92 MET A CA 1
ATOM 633 C C . MET A 1 92 ? -0.461 -13.293 -12.775 1.00 93.19 92 MET A C 1
ATOM 635 O O . MET A 1 92 ? 0.449 -13.582 -13.550 1.00 93.19 92 MET A O 1
ATOM 639 N N . LEU A 1 93 ? -1.696 -13.072 -13.226 1.00 92.50 93 LEU A N 1
ATOM 640 C CA . LEU A 1 93 ? -2.033 -13.072 -14.653 1.00 92.50 93 LEU A CA 1
ATOM 641 C C . LEU A 1 93 ? -1.325 -11.937 -15.394 1.00 92.50 93 LEU A C 1
ATOM 643 O O . LEU A 1 93 ? -0.827 -12.137 -16.502 1.00 92.50 93 LEU A O 1
ATOM 647 N N . PHE A 1 94 ? -1.233 -10.761 -14.776 1.00 89.81 94 PHE A N 1
ATOM 648 C CA . PHE A 1 94 ? -0.484 -9.654 -15.349 1.00 89.81 94 PHE A CA 1
ATOM 649 C C . PHE A 1 94 ? 1.030 -9.924 -15.367 1.00 89.81 94 PHE A C 1
ATOM 651 O O . PHE A 1 94 ? 1.685 -9.608 -16.356 1.00 89.81 94 PHE A O 1
ATOM 658 N N . MET A 1 95 ? 1.585 -10.603 -14.357 1.00 92.50 95 MET A N 1
ATOM 659 C CA . MET A 1 95 ? 2.969 -11.096 -14.398 1.00 92.50 95 MET A CA 1
ATOM 660 C C . MET A 1 95 ? 3.212 -11.987 -15.620 1.00 92.50 95 MET A C 1
ATOM 662 O O . MET A 1 95 ? 4.208 -11.818 -16.319 1.00 92.50 95 MET A O 1
ATOM 666 N N . LEU A 1 96 ? 2.303 -12.930 -15.894 1.00 91.75 96 LEU A N 1
ATOM 667 C CA . LEU A 1 96 ? 2.403 -13.807 -17.061 1.00 91.75 96 LEU A CA 1
ATOM 668 C C . LEU A 1 96 ? 2.327 -13.007 -18.365 1.00 91.75 96 LEU A C 1
ATOM 670 O O . LEU A 1 96 ? 3.076 -13.289 -19.295 1.00 91.75 96 LEU A O 1
ATOM 674 N N . PHE A 1 97 ? 1.478 -11.982 -18.427 1.00 88.75 97 PHE A N 1
ATOM 675 C CA . PHE A 1 97 ? 1.418 -11.069 -19.566 1.00 88.75 97 PHE A CA 1
ATOM 676 C C . PHE A 1 97 ? 2.743 -10.313 -19.778 1.00 88.75 97 PHE A C 1
ATOM 678 O O . PHE A 1 97 ? 3.259 -10.283 -20.896 1.00 88.75 97 PHE A O 1
ATOM 685 N N . VAL A 1 98 ? 3.343 -9.777 -18.709 1.00 88.69 98 VAL A N 1
ATOM 686 C CA . VAL A 1 98 ? 4.671 -9.136 -18.748 1.00 88.69 98 VAL A CA 1
ATOM 687 C C . VAL A 1 98 ? 5.745 -10.133 -19.180 1.00 88.69 98 VAL A C 1
ATOM 689 O O . VAL A 1 98 ? 6.595 -9.799 -20.001 1.00 88.69 98 VAL A O 1
ATOM 692 N N . TRP A 1 99 ? 5.682 -11.372 -18.693 1.00 89.75 99 TRP A N 1
ATOM 693 C CA . TRP A 1 99 ? 6.629 -12.422 -19.055 1.00 89.75 99 TRP A CA 1
ATOM 694 C C . TRP A 1 99 ? 6.615 -12.734 -20.554 1.00 89.75 99 TRP A C 1
ATOM 696 O O . TRP A 1 99 ? 7.681 -12.869 -21.153 1.00 89.75 99 TRP A O 1
ATOM 706 N N . GLN A 1 100 ? 5.431 -12.791 -21.171 1.00 91.38 100 GLN A N 1
ATOM 707 C CA . GLN A 1 100 ? 5.293 -13.047 -22.609 1.00 91.38 100 GLN A CA 1
ATOM 708 C C . GLN A 1 100 ? 5.800 -11.885 -23.478 1.00 91.38 100 GLN A C 1
ATOM 710 O O . GLN A 1 100 ? 6.276 -12.118 -24.586 1.00 91.38 100 GLN A O 1
ATOM 715 N N . LEU A 1 101 ? 5.705 -10.641 -22.997 1.00 86.00 101 LEU A N 1
ATOM 716 C CA . LEU A 1 101 ? 6.057 -9.444 -23.771 1.00 86.00 101 LEU A CA 1
ATOM 717 C C . LEU A 1 101 ? 7.499 -8.964 -23.559 1.00 86.00 101 LEU A C 1
ATOM 719 O O . LEU A 1 101 ? 8.140 -8.531 -24.513 1.00 86.00 101 LEU A O 1
ATOM 723 N N . LEU A 1 102 ? 7.996 -9.006 -22.320 1.00 86.50 102 LEU A N 1
ATOM 724 C CA . LEU A 1 102 ? 9.278 -8.416 -21.914 1.00 86.50 102 LEU A CA 1
ATOM 725 C C . LEU A 1 102 ? 10.289 -9.452 -21.390 1.00 86.50 102 LEU A C 1
ATOM 727 O O . LEU A 1 102 ? 11.455 -9.124 -21.174 1.00 86.50 102 LEU A O 1
ATOM 731 N N . GLY A 1 103 ? 9.879 -10.711 -21.213 1.00 90.81 103 GLY A N 1
ATOM 732 C CA . GLY A 1 103 ? 10.751 -11.797 -20.767 1.00 90.81 103 GLY A CA 1
ATOM 733 C C . GLY A 1 103 ? 10.817 -11.977 -19.246 1.00 90.81 103 GLY A C 1
ATOM 734 O O . GLY A 1 103 ? 10.105 -11.342 -18.468 1.00 90.81 103 GLY A O 1
ATOM 735 N N . SER A 1 104 ? 11.649 -12.927 -18.804 1.00 89.75 104 SER A N 1
ATOM 736 C CA . SER A 1 104 ? 11.690 -13.396 -17.406 1.00 89.75 104 SER A CA 1
ATOM 737 C C . SER A 1 104 ? 12.280 -12.386 -16.424 1.00 89.75 104 SER A C 1
ATOM 739 O O . SER A 1 104 ? 11.861 -12.363 -15.269 1.00 89.75 104 SER A O 1
ATOM 741 N N . ALA A 1 105 ? 13.219 -11.546 -16.868 1.00 91.38 105 ALA A N 1
ATOM 742 C CA . ALA A 1 105 ? 13.836 -10.528 -16.023 1.00 91.38 105 ALA A CA 1
ATOM 743 C C . ALA A 1 105 ? 12.806 -9.483 -15.563 1.00 91.38 105 ALA A C 1
ATOM 745 O O . ALA A 1 105 ? 12.660 -9.250 -14.365 1.00 91.38 105 ALA A O 1
ATOM 746 N N . GLU A 1 106 ? 12.027 -8.931 -16.495 1.00 89.62 106 GLU A N 1
ATOM 747 C CA . GLU A 1 106 ? 11.007 -7.922 -16.185 1.00 89.62 106 GLU A CA 1
ATOM 748 C C . GLU A 1 106 ? 9.815 -8.508 -15.421 1.00 89.62 106 GLU A C 1
ATOM 750 O O . GLU A 1 106 ? 9.278 -7.868 -14.518 1.00 89.62 106 GLU A O 1
ATOM 755 N N . ALA A 1 107 ? 9.439 -9.759 -15.705 1.00 90.88 107 ALA A N 1
ATOM 756 C CA . ALA A 1 107 ? 8.440 -10.470 -14.908 1.00 90.88 107 ALA A CA 1
ATOM 757 C C . ALA A 1 107 ? 8.899 -10.674 -13.453 1.00 90.88 107 ALA A C 1
ATOM 759 O O . ALA A 1 107 ? 8.097 -10.550 -12.526 1.00 90.88 107 ALA A O 1
ATOM 760 N N . GLY A 1 108 ? 10.193 -10.944 -13.244 1.00 93.12 108 GLY A N 1
ATOM 761 C CA . GLY A 1 108 ? 10.804 -10.997 -11.917 1.00 93.12 108 GLY A CA 1
ATOM 762 C C . GLY A 1 108 ? 10.747 -9.644 -11.209 1.00 93.12 108 GLY A C 1
ATOM 763 O O . GLY A 1 108 ? 10.291 -9.575 -10.069 1.00 93.12 108 GLY A O 1
ATOM 764 N N . SER A 1 109 ? 11.127 -8.562 -11.895 1.00 92.38 109 SER A N 1
ATOM 765 C CA . SER A 1 109 ? 11.024 -7.190 -11.376 1.00 92.38 109 SER A CA 1
ATOM 766 C C . SER A 1 109 ? 9.592 -6.823 -10.982 1.00 92.38 109 SER A C 1
ATOM 768 O O . SER A 1 109 ? 9.378 -6.252 -9.912 1.00 92.38 109 SER A O 1
ATOM 770 N N . TRP A 1 110 ? 8.602 -7.201 -11.800 1.00 91.50 110 TRP A N 1
ATOM 771 C CA . TRP A 1 110 ? 7.189 -7.018 -11.474 1.00 91.50 110 TRP A CA 1
ATOM 772 C C . TRP A 1 110 ? 6.806 -7.763 -10.194 1.00 91.50 110 TRP A C 1
ATOM 774 O O . TRP A 1 110 ? 6.173 -7.183 -9.317 1.00 91.50 110 TRP A O 1
ATOM 784 N N . LEU A 1 111 ? 7.219 -9.027 -10.060 1.00 94.44 111 LEU A N 1
ATOM 785 C CA . LEU A 1 111 ? 6.883 -9.853 -8.901 1.00 94.44 111 LEU A CA 1
ATOM 786 C C . LEU A 1 111 ? 7.502 -9.290 -7.616 1.00 94.44 111 LEU A C 1
ATOM 788 O O . LEU A 1 111 ? 6.818 -9.187 -6.598 1.00 94.44 111 LEU A O 1
ATOM 792 N N . TYR A 1 112 ? 8.770 -8.871 -7.673 1.00 94.25 112 TYR A N 1
ATOM 793 C CA . TYR A 1 112 ? 9.428 -8.188 -6.559 1.00 94.25 112 TYR A CA 1
ATOM 794 C C . TYR A 1 112 ? 8.703 -6.897 -6.182 1.00 94.25 112 TYR A C 1
ATOM 796 O O . TYR A 1 112 ? 8.448 -6.675 -5.001 1.00 94.25 112 TYR A O 1
ATOM 804 N N . GLY A 1 113 ? 8.323 -6.081 -7.169 1.00 91.62 113 GLY A N 1
ATOM 805 C CA . GLY A 1 113 ? 7.532 -4.873 -6.939 1.00 91.62 113 GLY A CA 1
ATOM 806 C C . GLY A 1 113 ? 6.182 -5.180 -6.289 1.00 91.62 113 GLY A C 1
ATOM 807 O O . GLY A 1 113 ? 5.835 -4.567 -5.285 1.00 91.62 113 GLY A O 1
ATOM 808 N N . TYR A 1 114 ? 5.455 -6.177 -6.797 1.00 92.25 114 TYR A N 1
ATOM 809 C CA . TYR A 1 114 ? 4.153 -6.593 -6.276 1.00 92.25 114 TYR A CA 1
ATOM 810 C C . TYR A 1 114 ? 4.226 -7.031 -4.806 1.00 92.25 114 TYR A C 1
ATOM 812 O O . TYR A 1 114 ? 3.437 -6.571 -3.980 1.00 92.25 114 TYR A O 1
ATOM 820 N N . PHE A 1 115 ? 5.201 -7.872 -4.449 1.00 93.69 115 PHE A N 1
ATOM 821 C CA . PHE A 1 115 ? 5.393 -8.295 -3.059 1.00 93.69 115 PHE A CA 1
ATOM 822 C C . PHE A 1 115 ? 5.853 -7.159 -2.147 1.00 93.69 115 PHE A C 1
ATOM 824 O O . PHE A 1 115 ? 5.411 -7.086 -0.997 1.00 93.69 115 PHE A O 1
ATOM 831 N N . LEU A 1 116 ? 6.729 -6.279 -2.639 1.00 90.19 116 LEU A N 1
ATOM 832 C CA . LEU A 1 116 ? 7.199 -5.124 -1.881 1.00 90.19 116 LEU A CA 1
ATOM 833 C C . LEU A 1 116 ? 6.021 -4.206 -1.545 1.00 90.19 116 LEU A C 1
ATOM 835 O O . LEU A 1 116 ? 5.827 -3.868 -0.381 1.00 90.19 116 LEU A O 1
ATOM 839 N N . GLU A 1 117 ? 5.180 -3.891 -2.529 1.00 89.19 117 GLU A N 1
ATOM 840 C CA . GLU A 1 117 ? 3.971 -3.087 -2.338 1.00 89.19 117 GLU A CA 1
ATOM 841 C C . GLU A 1 117 ? 2.979 -3.730 -1.360 1.00 89.19 117 GLU A C 1
ATOM 843 O O . GLU A 1 117 ? 2.434 -3.053 -0.482 1.00 89.19 117 GLU A O 1
ATOM 848 N N . TYR A 1 118 ? 2.778 -5.047 -1.460 1.00 89.31 118 TYR A N 1
ATOM 849 C CA . TYR A 1 118 ? 1.905 -5.787 -0.549 1.00 89.31 118 TYR A CA 1
ATOM 850 C C . TYR A 1 118 ? 2.420 -5.752 0.898 1.00 89.31 118 TYR A C 1
ATOM 852 O O . TYR A 1 118 ? 1.670 -5.441 1.823 1.00 89.31 118 TYR A O 1
ATOM 860 N N . THR A 1 119 ? 3.718 -5.992 1.093 1.00 89.44 119 THR A N 1
ATOM 861 C CA . THR A 1 119 ? 4.363 -5.978 2.416 1.00 89.44 119 THR A CA 1
ATOM 862 C C . THR A 1 119 ? 4.307 -4.585 3.043 1.00 89.44 119 THR A C 1
ATOM 864 O O . THR A 1 119 ? 3.945 -4.446 4.209 1.00 89.44 119 THR A O 1
ATOM 867 N N . LEU A 1 120 ? 4.580 -3.541 2.255 1.00 83.88 120 LEU A N 1
ATOM 868 C CA . LEU A 1 120 ? 4.564 -2.151 2.719 1.00 83.88 120 LEU A CA 1
ATOM 869 C C . LEU A 1 120 ? 3.139 -1.665 3.047 1.00 83.88 120 LEU A C 1
ATOM 871 O O . LEU A 1 120 ? 2.948 -0.772 3.866 1.00 83.88 120 LEU A O 1
ATOM 875 N N . SER A 1 121 ? 2.115 -2.276 2.451 1.00 85.88 121 SER A N 1
ATOM 876 C CA . SER A 1 121 ? 0.712 -2.016 2.796 1.00 85.88 121 SER A CA 1
ATOM 877 C C . SER A 1 121 ? 0.293 -2.695 4.108 1.00 85.88 121 SER A C 1
ATOM 879 O O . SER A 1 121 ? -0.464 -2.104 4.877 1.00 85.88 121 SER A O 1
ATOM 881 N N . ILE A 1 122 ? 0.798 -3.904 4.388 1.00 85.75 122 ILE A N 1
ATOM 882 C CA . ILE A 1 122 ? 0.537 -4.630 5.645 1.00 85.75 122 ILE A CA 1
ATOM 883 C C . ILE A 1 122 ? 1.193 -3.932 6.841 1.00 85.75 122 ILE A C 1
ATOM 885 O O . ILE A 1 122 ? 0.575 -3.852 7.902 1.00 85.75 122 ILE A O 1
ATOM 889 N N . ASP A 1 123 ? 2.396 -3.387 6.657 1.00 80.62 123 ASP A N 1
ATOM 890 C CA . ASP A 1 123 ? 3.119 -2.629 7.688 1.00 80.62 123 ASP A CA 1
ATOM 891 C C . ASP A 1 123 ? 2.267 -1.474 8.248 1.00 80.62 123 ASP A C 1
ATOM 893 O O . ASP A 1 123 ? 2.072 -1.344 9.457 1.00 80.62 123 ASP A O 1
ATOM 897 N N . ASN A 1 124 ? 1.619 -0.719 7.352 1.00 84.94 124 ASN A N 1
ATOM 898 C CA . ASN A 1 124 ? 0.722 0.376 7.727 1.00 84.94 124 ASN A CA 1
ATOM 899 C C . ASN A 1 124 ? -0.495 -0.101 8.539 1.00 84.94 124 ASN A C 1
ATOM 901 O O . ASN A 1 124 ? -0.901 0.569 9.487 1.00 84.94 124 ASN A O 1
ATOM 905 N N . LEU A 1 125 ? -1.080 -1.259 8.205 1.00 84.62 125 LEU A N 1
ATOM 906 C CA . LEU A 1 125 ? -2.208 -1.812 8.965 1.00 84.62 125 LEU A CA 1
ATOM 907 C C . LEU A 1 125 ? -1.794 -2.222 10.381 1.00 84.62 125 LEU A C 1
ATOM 909 O O . LEU A 1 125 ? -2.566 -2.027 11.318 1.00 84.62 125 LEU A O 1
ATOM 913 N N . PHE A 1 126 ? -0.586 -2.763 10.543 1.00 81.88 126 PHE A N 1
ATOM 914 C CA . PHE A 1 126 ? -0.073 -3.163 11.850 1.00 81.88 126 PHE A CA 1
ATOM 915 C C . PHE A 1 126 ? 0.136 -1.958 12.771 1.00 81.88 126 PHE A C 1
ATOM 917 O O . PHE A 1 126 ? -0.311 -1.979 13.918 1.00 81.88 126 PHE A O 1
ATOM 924 N N . VAL A 1 127 ? 0.721 -0.877 12.249 1.00 80.56 127 VAL A N 1
ATOM 925 C CA . VAL A 1 127 ? 0.897 0.376 12.996 1.00 80.56 127 VAL A CA 1
ATOM 926 C C . VAL A 1 127 ? -0.443 0.910 13.505 1.00 80.56 127 VAL A C 1
ATOM 928 O O . VAL A 1 127 ? -0.559 1.244 14.683 1.00 80.56 127 VAL A O 1
ATOM 931 N N . PHE A 1 128 ? -1.486 0.939 12.668 1.00 83.00 128 PHE A N 1
ATOM 932 C CA . PHE A 1 128 ? -2.804 1.405 13.110 1.00 83.00 128 PHE A CA 1
ATOM 933 C C . PHE A 1 128 ? -3.417 0.512 14.193 1.00 83.00 128 PHE A C 1
ATOM 935 O O . PHE A 1 128 ? -3.974 1.028 15.159 1.00 83.00 128 PHE A O 1
ATOM 942 N N . GLN A 1 129 ? -3.280 -0.812 14.076 1.00 78.88 129 GLN A N 1
ATOM 943 C CA . GLN A 1 129 ? -3.767 -1.745 15.098 1.00 78.88 129 GLN A CA 1
ATOM 944 C C . GLN A 1 129 ? -3.063 -1.540 16.446 1.00 78.88 129 GLN A C 1
ATOM 946 O O . GLN A 1 129 ? -3.727 -1.531 17.482 1.00 78.88 129 GLN A O 1
ATOM 951 N N . LEU A 1 130 ? -1.743 -1.318 16.446 1.00 75.94 130 LEU A N 1
ATOM 952 C CA . LEU A 1 130 ? -0.994 -1.003 17.666 1.00 75.94 130 LEU A CA 1
ATOM 953 C C . LEU A 1 130 ? -1.462 0.309 18.304 1.00 75.94 130 LEU A C 1
ATOM 955 O O . LEU A 1 130 ? -1.683 0.348 19.511 1.00 75.94 130 LEU A O 1
ATOM 959 N N . ILE A 1 131 ? -1.659 1.360 17.503 1.00 80.00 131 ILE A N 1
ATOM 960 C CA . ILE A 1 131 ? -2.112 2.670 17.995 1.00 80.00 131 ILE A CA 1
ATOM 961 C C . ILE A 1 131 ? -3.509 2.561 18.618 1.00 80.00 131 ILE A C 1
ATOM 963 O O . ILE A 1 131 ? -3.707 3.005 19.746 1.00 80.00 131 ILE A O 1
ATOM 967 N N . PHE A 1 132 ? -4.477 1.943 17.934 1.00 80.00 132 PHE A N 1
ATOM 968 C CA . PHE A 1 132 ? -5.835 1.808 18.476 1.00 80.00 132 PHE A CA 1
ATOM 969 C C . PHE A 1 132 ? -5.881 0.944 19.735 1.00 80.00 132 PHE A C 1
ATOM 971 O O . PHE A 1 132 ? -6.659 1.239 20.643 1.00 80.00 132 PHE A O 1
ATOM 978 N N . LYS A 1 133 ? -5.023 -0.082 19.818 1.00 73.19 133 LYS A N 1
ATOM 979 C CA . LYS A 1 133 ? -4.871 -0.899 21.025 1.00 73.19 133 LYS A CA 1
ATOM 980 C C . LYS A 1 133 ? -4.267 -0.091 22.178 1.00 73.19 133 LYS A C 1
ATOM 982 O O . LYS A 1 133 ? -4.776 -0.177 23.288 1.00 73.19 133 LYS A O 1
ATOM 987 N N . ALA A 1 134 ? -3.239 0.716 21.913 1.00 71.19 134 ALA A N 1
ATOM 988 C CA . ALA A 1 134 ? -2.588 1.551 22.923 1.00 71.19 134 ALA A CA 1
ATOM 989 C C . ALA A 1 134 ? -3.524 2.634 23.490 1.00 71.19 134 ALA A C 1
ATOM 991 O O . ALA A 1 134 ? -3.511 2.891 24.688 1.00 71.19 134 ALA A O 1
ATOM 992 N N . TYR A 1 135 ? -4.368 3.240 22.648 1.00 73.12 135 TYR A N 1
ATOM 993 C CA . TYR A 1 135 ? -5.286 4.312 23.058 1.00 73.12 135 TYR A CA 1
ATOM 994 C C . TYR A 1 135 ? -6.706 3.846 23.396 1.00 73.12 135 TYR A C 1
ATOM 996 O O . TYR A 1 135 ? -7.567 4.689 23.649 1.00 73.12 135 TYR A O 1
ATOM 1004 N N . SER A 1 136 ? -6.969 2.533 23.390 1.00 76.56 136 SER A N 1
ATOM 1005 C CA . SER A 1 136 ? -8.297 1.951 23.649 1.00 76.56 136 SER A CA 1
ATOM 1006 C C . SER A 1 136 ? -9.428 2.677 22.896 1.00 76.56 136 SER A C 1
ATOM 1008 O O . SER A 1 136 ? -10.467 3.011 23.466 1.00 76.56 136 SER A O 1
ATOM 1010 N N . THR A 1 137 ? -9.205 2.983 21.613 1.00 76.44 137 THR A N 1
ATOM 1011 C CA . THR A 1 137 ? -10.106 3.838 20.826 1.00 76.44 137 THR A CA 1
ATOM 1012 C C . THR A 1 137 ? -11.481 3.173 20.630 1.00 76.44 137 THR A C 1
ATOM 1014 O O . THR A 1 137 ? -11.538 2.046 20.131 1.00 76.44 137 THR A O 1
ATOM 1017 N N . PRO A 1 138 ? -12.605 3.851 20.947 1.00 77.38 138 PRO A N 1
ATOM 1018 C CA . PRO A 1 138 ? -13.951 3.316 20.726 1.00 77.38 138 PRO A CA 1
ATOM 1019 C C . PRO A 1 138 ? -14.230 3.025 19.243 1.00 77.38 138 PRO A C 1
ATOM 1021 O O . PRO A 1 138 ? -13.912 3.844 18.379 1.00 77.38 138 PRO A O 1
ATOM 1024 N N . GLU A 1 139 ? -14.902 1.907 18.937 1.00 75.81 139 GLU A N 1
ATOM 1025 C CA . GLU A 1 139 ? -15.131 1.416 17.560 1.00 75.81 139 GLU A CA 1
ATOM 1026 C C . GLU A 1 139 ? -15.770 2.453 16.616 1.00 75.81 139 GLU A C 1
ATOM 1028 O O . GLU A 1 139 ? -15.488 2.473 15.420 1.00 75.81 139 GLU A O 1
ATOM 1033 N N . GLN A 1 140 ? -16.591 3.358 17.153 1.00 77.50 140 GLN A N 1
ATOM 1034 C CA . GLN A 1 140 ? -17.295 4.397 16.389 1.00 77.50 140 GLN A CA 1
ATOM 1035 C C . GLN A 1 140 ? -16.355 5.467 15.810 1.00 77.50 140 GLN A C 1
ATOM 1037 O O . GLN A 1 140 ? -16.696 6.115 14.822 1.00 77.50 140 GLN A O 1
ATOM 1042 N N . GLN A 1 141 ? -15.174 5.661 16.406 1.00 77.00 141 GLN A N 1
ATOM 1043 C CA . GLN A 1 141 ? -14.198 6.664 15.968 1.00 77.00 141 GLN A CA 1
ATOM 1044 C C . GLN A 1 141 ? -13.057 6.060 15.136 1.00 77.00 141 GLN A C 1
ATOM 1046 O O . GLN A 1 141 ? -12.348 6.795 14.443 1.00 77.00 141 GLN A O 1
ATOM 1051 N N . VAL A 1 142 ? -12.923 4.728 15.133 1.00 81.69 142 VAL A N 1
ATOM 1052 C CA . VAL A 1 142 ? -11.858 4.003 14.421 1.00 81.69 142 VAL A CA 1
ATOM 1053 C C . VAL A 1 142 ? -11.901 4.262 12.917 1.00 81.69 142 VAL A C 1
ATOM 1055 O O . VAL A 1 142 ? -10.859 4.510 12.322 1.00 81.69 142 VAL A O 1
ATOM 1058 N N . GLU A 1 143 ? -13.079 4.267 12.287 1.00 80.56 143 GLU A N 1
ATOM 1059 C CA . GLU A 1 143 ? -13.192 4.475 10.833 1.00 80.56 143 GLU A CA 1
ATOM 1060 C C . GLU A 1 143 ? -12.655 5.850 10.401 1.00 80.56 143 GLU A C 1
ATOM 1062 O O . GLU A 1 143 ? -11.903 5.963 9.430 1.00 80.56 143 GLU A O 1
ATOM 1067 N N . ARG A 1 144 ? -12.985 6.897 11.166 1.00 81.94 144 ARG A N 1
ATOM 1068 C CA . ARG A 1 144 ? -12.537 8.270 10.896 1.00 81.94 144 ARG A CA 1
ATOM 1069 C C . ARG A 1 144 ? -11.041 8.426 11.160 1.00 81.94 144 ARG A C 1
ATOM 1071 O O . ARG A 1 144 ? -10.336 9.010 10.339 1.00 81.94 144 ARG A O 1
ATOM 1078 N N . ALA A 1 145 ? -10.552 7.876 12.271 1.00 83.25 145 ALA A N 1
ATOM 1079 C CA . ALA A 1 145 ? -9.131 7.893 12.604 1.00 83.25 145 ALA A CA 1
ATOM 1080 C C . ALA A 1 145 ? -8.296 7.119 11.571 1.00 83.25 145 ALA A C 1
ATOM 1082 O O . ALA A 1 145 ? -7.231 7.578 11.166 1.00 83.25 145 ALA A O 1
ATOM 1083 N N . LEU A 1 146 ? -8.809 5.988 11.078 1.00 86.44 146 LEU A N 1
ATOM 1084 C CA . LEU A 1 146 ? -8.162 5.181 10.049 1.00 86.44 146 LEU A CA 1
ATOM 1085 C C . LEU A 1 146 ? -8.090 5.919 8.708 1.00 86.44 146 LEU A C 1
ATOM 1087 O O . LEU A 1 146 ? -7.062 5.857 8.040 1.00 86.44 146 LEU A O 1
ATOM 1091 N N . PHE A 1 147 ? -9.134 6.658 8.324 1.00 86.19 147 PHE A N 1
ATOM 1092 C CA . PHE A 1 147 ? -9.114 7.466 7.102 1.00 86.19 147 PHE A CA 1
ATOM 1093 C C . PHE A 1 147 ? -8.010 8.534 7.136 1.00 86.19 147 PHE A C 1
ATOM 1095 O O . PHE A 1 147 ? -7.189 8.613 6.218 1.00 86.19 147 PHE A O 1
ATOM 1102 N N . TRP A 1 148 ? -7.944 9.317 8.218 1.00 85.25 148 TRP A N 1
ATOM 1103 C CA . TRP A 1 148 ? -6.897 10.327 8.401 1.00 85.25 148 TRP A CA 1
ATOM 1104 C C . TRP A 1 148 ? -5.506 9.703 8.537 1.00 85.25 148 TRP A C 1
ATOM 1106 O O . TRP A 1 148 ? -4.545 10.224 7.970 1.00 85.25 148 TRP A O 1
ATOM 1116 N N . GLY A 1 149 ? -5.405 8.560 9.219 1.00 86.75 149 GLY A N 1
ATOM 1117 C CA . GLY A 1 149 ? -4.174 7.786 9.345 1.00 86.75 149 GLY A CA 1
ATOM 1118 C C . GLY A 1 149 ? -3.643 7.316 7.994 1.00 86.75 149 GLY A C 1
ATOM 1119 O O . GLY A 1 149 ? -2.473 7.536 7.693 1.00 86.75 149 GLY A O 1
ATOM 1120 N N . ILE A 1 150 ? -4.493 6.732 7.142 1.00 88.62 150 ILE A N 1
ATOM 1121 C CA . ILE A 1 150 ? -4.108 6.292 5.792 1.00 88.62 150 ILE A CA 1
ATOM 1122 C C . ILE A 1 150 ? -3.682 7.489 4.938 1.00 88.62 150 ILE A C 1
ATOM 1124 O O . ILE A 1 150 ? -2.660 7.411 4.258 1.00 88.62 150 ILE A O 1
ATOM 1128 N N . LEU A 1 151 ? -4.413 8.607 4.988 1.00 90.81 151 LEU A N 1
ATOM 1129 C CA . LEU A 1 151 ? -4.049 9.810 4.236 1.00 90.81 151 LEU A CA 1
ATOM 1130 C C . LEU A 1 151 ? -2.667 10.337 4.657 1.00 90.81 151 LEU A C 1
ATOM 1132 O O . LEU A 1 151 ? -1.822 10.612 3.803 1.00 90.81 151 LEU A O 1
ATOM 1136 N N . ALA A 1 152 ? -2.412 10.416 5.966 1.00 87.25 152 ALA A N 1
ATOM 1137 C CA . ALA A 1 152 ? -1.118 10.813 6.509 1.00 87.25 152 ALA A CA 1
ATOM 1138 C C . ALA A 1 152 ? -0.006 9.816 6.140 1.00 87.25 152 ALA A C 1
ATOM 1140 O O . ALA A 1 152 ? 1.076 10.237 5.733 1.00 87.25 152 ALA A O 1
ATOM 1141 N N . ALA A 1 153 ? -0.272 8.509 6.215 1.00 87.06 153 ALA A N 1
ATOM 1142 C CA . ALA A 1 153 ? 0.683 7.461 5.862 1.00 87.06 153 ALA A CA 1
ATOM 1143 C C . ALA A 1 153 ? 1.057 7.503 4.374 1.00 87.06 153 ALA A C 1
ATOM 1145 O O . ALA A 1 153 ? 2.234 7.408 4.035 1.00 87.06 153 ALA A O 1
ATOM 1146 N N . VAL A 1 154 ? 0.087 7.711 3.477 1.00 89.31 154 VAL A N 1
ATOM 1147 C CA . VAL A 1 154 ? 0.349 7.876 2.039 1.00 89.31 154 VAL A CA 1
ATOM 1148 C C . VAL A 1 154 ? 1.195 9.123 1.785 1.00 89.31 154 VAL A C 1
ATOM 1150 O O . VAL A 1 154 ? 2.173 9.049 1.046 1.00 89.31 154 VAL A O 1
ATOM 1153 N N . LEU A 1 155 ? 0.883 10.255 2.424 1.00 91.12 155 LEU A N 1
ATOM 1154 C CA . LEU A 1 155 ? 1.677 11.480 2.279 1.00 91.12 155 LEU A CA 1
ATOM 1155 C C . LEU A 1 155 ? 3.107 11.300 2.797 1.00 91.12 155 LEU A C 1
ATOM 1157 O O . LEU A 1 155 ? 4.061 11.635 2.093 1.00 91.12 155 LEU A O 1
ATOM 1161 N N . LEU A 1 156 ? 3.265 10.717 3.987 1.00 87.94 156 LEU A N 1
ATOM 1162 C CA . LEU A 1 156 ? 4.573 10.386 4.546 1.00 87.94 156 LEU A CA 1
ATOM 1163 C C . LEU A 1 156 ? 5.339 9.453 3.608 1.00 87.94 156 LEU A C 1
ATOM 1165 O O . LEU A 1 156 ? 6.525 9.668 3.383 1.00 87.94 156 LEU A O 1
ATOM 1169 N N . ARG A 1 157 ? 4.665 8.464 3.014 1.00 88.94 157 ARG A N 1
ATOM 1170 C CA . ARG A 1 157 ? 5.263 7.530 2.057 1.00 88.94 157 ARG A CA 1
ATOM 1171 C C . ARG A 1 157 ? 5.779 8.242 0.812 1.00 88.94 157 ARG A C 1
ATOM 1173 O O . ARG A 1 157 ? 6.881 7.933 0.373 1.00 88.94 157 ARG A O 1
ATOM 1180 N N . LEU A 1 158 ? 5.041 9.212 0.270 1.00 91.00 158 LEU A N 1
ATOM 1181 C CA . LEU A 1 158 ? 5.499 10.013 -0.871 1.00 91.00 158 LEU A CA 1
ATOM 1182 C C . LEU A 1 158 ? 6.746 10.836 -0.517 1.00 91.00 158 LEU A C 1
ATOM 1184 O O . LEU A 1 158 ? 7.711 10.855 -1.281 1.00 91.00 158 LEU A O 1
ATOM 1188 N N . VAL A 1 159 ? 6.755 11.463 0.663 1.00 92.25 159 VAL A N 1
ATOM 1189 C CA . VAL A 1 159 ? 7.908 12.234 1.155 1.00 92.25 159 VAL A CA 1
ATOM 1190 C C . VAL A 1 159 ? 9.111 11.323 1.395 1.00 92.25 159 VAL A C 1
ATOM 1192 O O . VAL A 1 159 ? 10.206 11.598 0.909 1.00 92.25 159 VAL A O 1
ATOM 1195 N N . PHE A 1 160 ? 8.912 10.213 2.100 1.00 85.50 160 PHE A N 1
ATOM 1196 C CA . PHE A 1 160 ? 9.948 9.235 2.407 1.00 85.50 160 PHE A CA 1
ATOM 1197 C C . PHE A 1 160 ? 10.506 8.578 1.149 1.00 85.50 160 PHE A C 1
ATOM 1199 O O . PHE A 1 160 ? 11.706 8.360 1.069 1.00 85.50 160 PHE A O 1
ATOM 1206 N N . PHE A 1 161 ? 9.680 8.307 0.139 1.00 87.31 161 PHE A N 1
ATOM 1207 C CA . PHE A 1 161 ? 10.150 7.811 -1.150 1.00 87.31 161 PHE A CA 1
ATOM 1208 C C . PHE A 1 161 ? 10.994 8.865 -1.881 1.00 87.31 161 PHE A C 1
ATOM 1210 O O . PHE A 1 161 ? 12.091 8.563 -2.353 1.00 87.31 161 PHE A O 1
ATOM 1217 N N . GLY A 1 162 ? 10.541 10.122 -1.915 1.00 90.75 162 GLY A N 1
ATOM 1218 C CA . GLY A 1 162 ? 11.298 11.222 -2.517 1.00 90.75 162 GLY A CA 1
ATOM 1219 C C . GLY A 1 162 ? 12.659 11.449 -1.848 1.00 90.75 162 GLY A C 1
ATOM 1220 O O . GLY A 1 162 ? 13.684 11.511 -2.520 1.00 90.75 162 GLY A O 1
ATOM 1221 N N . VAL A 1 163 ? 12.696 11.508 -0.516 1.00 91.75 163 VAL A N 1
ATOM 1222 C CA . VAL A 1 163 ? 13.942 11.689 0.251 1.00 91.75 163 VAL A CA 1
ATOM 1223 C C . VAL A 1 163 ? 14.798 10.420 0.232 1.00 91.75 163 VAL A C 1
ATOM 1225 O O . VAL A 1 163 ? 16.014 10.474 0.049 1.00 91.75 163 VAL A O 1
ATOM 1228 N N . GLY A 1 164 ? 14.160 9.265 0.396 1.00 86.06 164 GLY A N 1
ATOM 1229 C CA . GLY A 1 164 ? 14.791 7.955 0.471 1.00 86.06 164 GLY A CA 1
ATOM 1230 C C . GLY A 1 164 ? 15.506 7.591 -0.819 1.00 86.06 164 GLY A C 1
ATOM 1231 O O . GLY A 1 164 ? 16.651 7.163 -0.764 1.00 86.06 164 GLY A O 1
ATOM 1232 N N . THR A 1 165 ? 14.910 7.840 -1.988 1.00 88.62 165 THR A N 1
ATOM 1233 C CA . THR A 1 165 ? 15.602 7.640 -3.276 1.00 88.62 165 THR A CA 1
ATOM 1234 C C . THR A 1 165 ? 16.884 8.471 -3.371 1.00 88.62 165 THR A C 1
ATOM 1236 O O . THR A 1 165 ? 17.906 7.952 -3.820 1.00 88.62 165 THR A O 1
ATOM 1239 N N . GLY A 1 166 ? 16.872 9.706 -2.857 1.00 88.56 166 GLY A N 1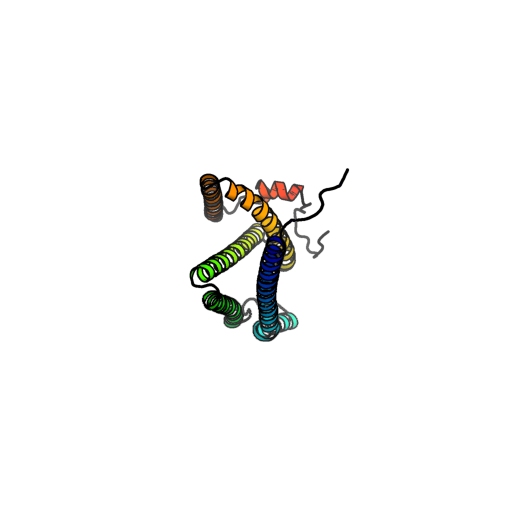
ATOM 1240 C CA . GLY A 1 166 ? 18.068 10.534 -2.708 1.00 88.56 166 GLY A CA 1
ATOM 1241 C C . GLY A 1 166 ? 19.129 9.869 -1.829 1.00 88.56 166 GLY A C 1
ATOM 1242 O O . GLY A 1 166 ? 20.260 9.695 -2.271 1.00 88.56 166 GLY A O 1
ATOM 1243 N N . ILE A 1 167 ? 18.763 9.416 -0.624 1.00 86.56 167 ILE A N 1
ATOM 1244 C CA . ILE A 1 167 ? 19.676 8.734 0.317 1.00 86.56 167 ILE A CA 1
ATOM 1245 C C . ILE A 1 167 ? 20.253 7.445 -0.289 1.00 86.56 167 ILE A C 1
ATOM 1247 O O . ILE A 1 167 ? 21.450 7.179 -0.183 1.00 86.56 167 ILE A O 1
ATOM 1251 N N . LEU A 1 168 ? 19.426 6.645 -0.964 1.00 88.06 168 LEU A N 1
ATOM 1252 C CA . LEU A 1 168 ? 19.847 5.385 -1.578 1.00 88.06 168 LEU A CA 1
ATOM 1253 C C . LEU A 1 168 ? 20.768 5.596 -2.794 1.00 88.06 168 LEU A C 1
ATOM 1255 O O . LEU A 1 168 ? 21.523 4.680 -3.150 1.00 88.06 168 LEU A O 1
ATOM 1259 N N . ALA A 1 169 ? 20.737 6.783 -3.410 1.00 88.12 169 ALA A N 1
ATOM 1260 C CA . ALA A 1 169 ? 21.629 7.169 -4.500 1.00 88.12 169 ALA A CA 1
ATOM 1261 C C . ALA A 1 169 ? 23.053 7.518 -4.026 1.00 88.12 169 ALA A C 1
ATOM 1263 O O . ALA A 1 169 ? 23.979 7.447 -4.831 1.00 88.12 169 ALA A O 1
ATOM 1264 N N . LEU A 1 170 ? 23.265 7.815 -2.732 1.00 86.25 170 LEU A N 1
ATOM 1265 C CA . LEU A 1 170 ? 24.595 8.145 -2.187 1.00 86.25 170 LEU A CA 1
ATOM 1266 C C . LEU A 1 170 ? 25.581 6.962 -2.222 1.00 86.25 170 LEU A C 1
ATOM 1268 O O . LEU A 1 170 ? 26.789 7.169 -2.134 1.00 86.25 170 LEU A O 1
ATOM 1272 N N . GLY A 1 171 ? 25.097 5.723 -2.356 1.00 90.50 171 GLY A N 1
ATOM 1273 C CA . GLY A 1 171 ? 25.939 4.541 -2.553 1.00 90.50 171 GLY A CA 1
ATOM 1274 C C . GLY A 1 171 ? 25.530 3.336 -1.710 1.00 90.50 171 GLY A C 1
ATOM 1275 O O . GLY A 1 171 ? 24.602 3.388 -0.906 1.00 90.50 171 GLY A O 1
ATOM 1276 N N . PHE A 1 172 ? 26.237 2.216 -1.890 1.00 90.25 172 PHE A N 1
ATOM 1277 C CA . PHE A 1 172 ? 25.909 0.941 -1.235 1.00 90.25 172 PHE A CA 1
ATOM 1278 C C . PHE A 1 172 ? 25.942 1.017 0.299 1.00 90.25 172 PHE A C 1
ATOM 1280 O O . PHE A 1 172 ? 25.053 0.474 0.950 1.00 90.25 172 PHE A O 1
ATOM 1287 N N . ILE A 1 173 ? 26.911 1.739 0.872 1.00 92.69 173 ILE A N 1
ATOM 1288 C CA . ILE A 1 173 ? 27.027 1.904 2.329 1.00 92.69 173 ILE A CA 1
ATOM 1289 C C . ILE A 1 173 ? 25.807 2.636 2.898 1.00 92.69 173 ILE A C 1
ATOM 1291 O O . ILE A 1 173 ? 25.257 2.197 3.903 1.00 92.69 173 ILE A O 1
ATOM 1295 N N . ALA A 1 174 ? 25.329 3.690 2.226 1.00 90.00 174 ALA A N 1
ATOM 1296 C CA . ALA A 1 174 ? 24.132 4.417 2.647 1.00 90.00 174 ALA A CA 1
ATOM 1297 C C . ALA A 1 174 ? 22.893 3.509 2.645 1.00 90.00 174 ALA A C 1
ATOM 1299 O O . ALA A 1 174 ? 22.141 3.500 3.616 1.00 90.00 174 ALA A O 1
ATOM 1300 N N . ARG A 1 175 ? 22.727 2.677 1.605 1.00 89.88 175 ARG A N 1
ATOM 1301 C CA . ARG A 1 175 ? 21.635 1.690 1.534 1.00 89.88 175 ARG A CA 1
ATOM 1302 C C . ARG A 1 175 ? 21.687 0.678 2.678 1.00 89.88 175 ARG A C 1
ATOM 1304 O O . ARG A 1 175 ? 20.652 0.366 3.259 1.00 89.88 175 ARG A O 1
ATOM 1311 N N . LEU A 1 176 ? 22.878 0.182 3.009 1.00 92.50 176 LEU A N 1
ATOM 1312 C CA . LEU A 1 176 ? 23.062 -0.828 4.050 1.00 92.50 176 LEU A CA 1
ATOM 1313 C C . LEU A 1 176 ? 22.831 -0.255 5.454 1.00 92.50 176 LEU A C 1
ATOM 1315 O O . LEU A 1 176 ? 22.125 -0.867 6.249 1.00 92.50 176 LEU A O 1
ATOM 1319 N N . VAL A 1 177 ? 23.356 0.941 5.737 1.00 93.19 177 VAL A N 1
ATOM 1320 C CA . VAL A 1 177 ? 23.122 1.652 7.006 1.00 93.19 177 VAL A CA 1
ATOM 1321 C C . VAL A 1 177 ? 21.642 1.980 7.174 1.00 93.19 177 VAL A C 1
ATOM 1323 O O . VAL A 1 177 ? 21.070 1.716 8.226 1.00 93.19 177 VAL A O 1
ATOM 1326 N N . PHE A 1 178 ? 21.000 2.501 6.130 1.00 89.31 178 PHE A N 1
ATOM 1327 C CA . PHE A 1 178 ? 19.577 2.814 6.155 1.00 89.31 178 PHE A CA 1
ATOM 1328 C C . PHE A 1 178 ? 18.712 1.570 6.390 1.00 89.31 178 PHE A C 1
ATOM 1330 O O . PHE A 1 178 ? 17.845 1.580 7.260 1.00 89.31 178 PHE A O 1
ATOM 1337 N N . GLY A 1 179 ? 18.993 0.474 5.679 1.00 89.50 179 GLY A N 1
ATOM 1338 C CA . GLY A 1 179 ? 18.322 -0.806 5.903 1.00 89.50 179 GLY A CA 1
ATOM 1339 C C . GLY A 1 179 ? 18.527 -1.339 7.324 1.00 89.50 179 GLY A C 1
ATOM 1340 O O . GLY A 1 179 ? 17.577 -1.810 7.941 1.00 89.50 179 GLY A O 1
ATOM 1341 N N . LEU A 1 180 ? 19.736 -1.206 7.881 1.00 93.75 180 LEU A N 1
ATOM 1342 C CA . LEU A 1 180 ? 20.033 -1.632 9.250 1.00 93.75 180 LEU A CA 1
ATOM 1343 C C . LEU A 1 180 ? 19.251 -0.819 10.290 1.00 93.75 180 LEU A C 1
ATOM 1345 O O . LEU A 1 180 ? 18.725 -1.394 11.239 1.00 93.75 180 LEU A O 1
ATOM 1349 N N . ILE A 1 181 ? 19.137 0.498 10.096 1.00 90.44 181 ILE A N 1
ATOM 1350 C CA . ILE A 1 181 ? 18.336 1.374 10.964 1.00 90.44 181 ILE A CA 1
ATOM 1351 C C . ILE A 1 181 ? 16.863 0.942 10.952 1.00 90.44 181 ILE A C 1
ATOM 1353 O O . ILE A 1 181 ? 16.244 0.878 12.013 1.00 90.44 181 ILE A O 1
ATOM 1357 N N . LEU A 1 182 ? 16.310 0.595 9.785 1.00 86.44 182 LEU A N 1
ATOM 1358 C CA . LEU A 1 182 ? 14.928 0.111 9.674 1.00 86.44 182 LEU A CA 1
ATOM 1359 C C . LEU A 1 182 ? 14.724 -1.231 10.388 1.00 86.44 182 LEU A C 1
ATOM 1361 O O . LEU A 1 182 ? 13.763 -1.381 11.140 1.00 86.44 182 LEU A O 1
ATOM 1365 N N . VAL A 1 183 ? 15.646 -2.185 10.211 1.00 88.00 183 VAL A N 1
ATOM 1366 C CA . VAL A 1 183 ? 15.597 -3.480 10.912 1.00 88.00 183 VAL A CA 1
ATOM 1367 C C . VAL A 1 183 ? 15.680 -3.284 12.426 1.00 88.00 183 VAL A C 1
ATOM 1369 O O . VAL A 1 183 ? 14.903 -3.887 13.163 1.00 88.00 183 VAL A O 1
ATOM 1372 N N . TYR A 1 184 ? 16.577 -2.413 12.894 1.00 89.56 184 TYR A N 1
ATOM 1373 C CA . TYR A 1 184 ? 16.694 -2.079 14.312 1.00 89.56 184 TYR A CA 1
ATOM 1374 C C . TYR A 1 184 ? 15.405 -1.458 14.862 1.00 89.56 184 TYR A C 1
ATOM 1376 O O . TYR A 1 184 ? 14.938 -1.870 15.921 1.00 89.56 184 TYR A O 1
ATOM 1384 N N . SER A 1 185 ? 14.800 -0.515 14.132 1.00 80.81 185 SER A N 1
ATOM 1385 C CA . SER A 1 185 ? 13.534 0.109 14.529 1.00 80.81 185 SER A CA 1
ATOM 1386 C C . SER A 1 185 ? 12.408 -0.920 14.650 1.00 80.81 185 SER A C 1
ATOM 1388 O O . SER A 1 185 ? 11.712 -0.934 15.659 1.00 80.81 185 SER A O 1
ATOM 1390 N N . GLY A 1 186 ? 12.258 -1.810 13.662 1.00 78.62 186 GLY A N 1
ATOM 1391 C CA . GLY A 1 186 ? 11.248 -2.870 13.703 1.00 78.62 186 GLY A CA 1
ATOM 1392 C C . GLY A 1 186 ? 11.478 -3.860 14.847 1.00 78.62 186 GLY A C 1
ATOM 1393 O O . GLY A 1 186 ? 10.540 -4.219 15.556 1.00 78.62 186 GLY A O 1
ATOM 1394 N N . PHE A 1 187 ? 12.733 -4.258 15.080 1.00 83.88 187 PHE A N 1
ATOM 1395 C CA . PHE A 1 187 ? 13.090 -5.162 16.175 1.00 83.88 187 PHE A CA 1
ATOM 1396 C C . PHE A 1 187 ? 12.814 -4.546 17.553 1.00 83.88 187 PHE A C 1
ATOM 1398 O O . PHE A 1 187 ? 12.288 -5.216 18.443 1.00 83.88 187 PHE A O 1
ATOM 1405 N N . LYS A 1 188 ? 13.132 -3.258 17.719 1.00 79.12 188 LYS A N 1
ATOM 1406 C CA . LYS A 1 188 ? 12.861 -2.508 18.945 1.00 79.12 188 LYS A CA 1
ATOM 1407 C C . LYS A 1 188 ? 11.361 -2.478 19.250 1.00 79.12 188 LYS A C 1
ATOM 1409 O O . LYS A 1 188 ? 10.966 -2.882 20.335 1.00 79.12 188 LYS A O 1
ATOM 1414 N N . THR A 1 189 ? 10.531 -2.115 18.270 1.00 69.19 189 THR A N 1
ATOM 1415 C CA . THR A 1 189 ? 9.069 -2.095 18.430 1.00 69.19 189 THR A CA 1
ATOM 1416 C C . THR A 1 189 ? 8.495 -3.479 18.732 1.00 69.19 189 THR A C 1
ATOM 1418 O O . THR A 1 189 ? 7.602 -3.594 19.566 1.00 69.19 189 THR A O 1
ATOM 1421 N N . PHE A 1 190 ? 9.012 -4.542 18.108 1.00 74.50 190 PHE A N 1
ATOM 1422 C CA . PHE A 1 190 ? 8.573 -5.911 18.399 1.00 74.50 190 PHE A CA 1
ATOM 1423 C C . PHE A 1 190 ? 8.897 -6.340 19.837 1.00 74.50 190 PHE A C 1
ATOM 1425 O O . PHE A 1 190 ? 8.092 -7.016 20.469 1.00 74.50 190 PHE A O 1
ATOM 1432 N N . THR A 1 191 ? 10.054 -5.926 20.358 1.00 76.19 191 THR A N 1
ATOM 1433 C CA . THR A 1 191 ? 10.503 -6.285 21.712 1.00 76.19 191 THR A CA 1
ATOM 1434 C C . THR A 1 191 ? 9.775 -5.468 22.784 1.00 76.19 191 THR A C 1
ATOM 1436 O O . THR A 1 191 ? 9.340 -6.028 23.781 1.00 76.19 191 THR A O 1
ATOM 1439 N N . GLU A 1 192 ? 9.572 -4.167 22.555 1.00 65.38 192 GLU A N 1
ATOM 1440 C CA . GLU A 1 192 ? 8.863 -3.261 23.479 1.00 65.38 192 GLU A CA 1
ATOM 1441 C C . GLU A 1 192 ? 7.338 -3.477 23.489 1.00 65.38 192 GLU A C 1
ATOM 1443 O O . GLU A 1 192 ? 6.649 -2.962 24.355 1.00 65.38 192 GLU A O 1
ATOM 1448 N N . SER A 1 193 ? 6.786 -4.260 22.555 1.00 57.88 193 SER A N 1
ATOM 1449 C CA . SER A 1 193 ? 5.356 -4.614 22.552 1.00 57.88 193 SER A CA 1
ATOM 1450 C C . SER A 1 193 ? 5.000 -5.754 23.526 1.00 57.88 193 SER A C 1
ATOM 1452 O O . SER A 1 193 ? 3.834 -6.152 23.578 1.00 57.88 193 SER A O 1
ATOM 1454 N N . GLY A 1 194 ? 5.991 -6.337 24.217 1.00 52.41 194 GLY A N 1
ATOM 1455 C CA . GLY A 1 194 ? 5.852 -7.563 25.012 1.00 52.41 194 GLY A CA 1
ATOM 1456 C C . GLY A 1 194 ? 5.976 -7.419 26.531 1.00 52.41 194 GLY A C 1
ATOM 1457 O O . GLY A 1 194 ? 5.617 -8.373 27.211 1.00 52.41 194 GLY A O 1
ATOM 1458 N N . ASP A 1 195 ? 6.434 -6.278 27.049 1.00 48.03 195 ASP A N 1
ATOM 1459 C CA . ASP A 1 195 ? 6.602 -6.036 28.488 1.00 48.03 195 ASP A CA 1
ATOM 1460 C C . ASP A 1 195 ? 5.985 -4.680 28.879 1.00 48.03 195 ASP A C 1
ATOM 1462 O O . ASP A 1 195 ? 6.147 -3.687 28.173 1.00 48.03 195 ASP A O 1
ATOM 1466 N N . ASP A 1 196 ? 5.308 -4.699 30.028 1.00 45.53 196 ASP A N 1
ATOM 1467 C CA . ASP A 1 196 ? 4.785 -3.597 30.846 1.00 45.53 196 ASP A CA 1
ATOM 1468 C C . ASP A 1 196 ? 3.422 -2.960 30.480 1.00 45.53 196 ASP A C 1
ATOM 1470 O O . ASP A 1 196 ? 3.237 -2.195 29.536 1.00 45.53 196 ASP A O 1
ATOM 1474 N N . GLU A 1 197 ? 2.449 -3.270 31.345 1.00 46.47 197 GLU A N 1
ATOM 1475 C CA . GLU A 1 197 ? 1.057 -2.804 31.390 1.00 46.47 197 GLU A CA 1
ATOM 1476 C C . GLU A 1 197 ? 0.871 -1.371 31.942 1.00 46.47 197 GLU A C 1
ATOM 1478 O O . GLU A 1 197 ? -0.267 -0.978 32.161 1.00 46.47 197 GLU A O 1
ATOM 1483 N N . ASP A 1 198 ? 1.917 -0.556 32.137 1.00 44.28 198 ASP A N 1
ATOM 1484 C CA . ASP A 1 198 ? 1.787 0.733 32.858 1.00 44.28 198 ASP A CA 1
ATOM 1485 C C . ASP A 1 198 ? 2.668 1.893 32.335 1.00 44.28 198 ASP A C 1
ATOM 1487 O O . ASP A 1 198 ? 2.896 2.868 33.055 1.00 44.28 198 ASP A O 1
ATOM 1491 N N . ASP A 1 199 ? 3.158 1.858 31.091 1.00 48.28 199 ASP A N 1
ATOM 1492 C CA . ASP A 1 199 ? 3.822 3.035 30.506 1.00 48.28 199 ASP A CA 1
ATOM 1493 C C . ASP A 1 199 ? 2.801 3.923 29.781 1.00 48.28 199 ASP A C 1
ATOM 1495 O O . ASP A 1 199 ? 2.290 3.580 28.714 1.00 48.28 199 ASP A O 1
ATOM 1499 N N . ASP A 1 200 ? 2.495 5.081 30.374 1.00 51.56 200 ASP A N 1
ATOM 1500 C CA . ASP A 1 200 ? 1.630 6.110 29.795 1.00 51.56 200 ASP A CA 1
ATOM 1501 C C . ASP A 1 200 ? 2.114 6.475 28.369 1.00 51.56 200 ASP A C 1
ATOM 1503 O O . ASP A 1 200 ? 3.151 7.140 28.215 1.00 51.56 200 ASP A O 1
ATOM 1507 N N . PRO A 1 201 ? 1.373 6.102 27.301 1.00 56.00 201 PRO A N 1
ATOM 1508 C CA . PRO A 1 201 ? 1.779 6.357 25.919 1.00 56.00 201 PRO A CA 1
ATOM 1509 C C . PRO A 1 201 ? 1.965 7.853 25.628 1.00 56.00 201 PRO A C 1
ATOM 1511 O O . PRO A 1 201 ? 2.658 8.220 24.675 1.00 56.00 201 PRO A O 1
ATOM 1514 N N . SER A 1 202 ? 1.379 8.734 26.453 1.00 53.62 202 SER A N 1
ATOM 1515 C CA . SER A 1 202 ? 1.499 10.191 26.349 1.00 53.62 202 SER A CA 1
ATOM 1516 C C . SER A 1 202 ? 2.927 10.714 26.593 1.00 53.62 202 SER A C 1
ATOM 1518 O O . SER A 1 202 ? 3.291 11.797 26.119 1.00 53.62 202 SER A O 1
ATOM 1520 N N . GLN A 1 203 ? 3.774 9.940 27.285 1.00 53.16 203 GLN A N 1
ATOM 1521 C CA . GLN A 1 203 ? 5.160 10.309 27.602 1.00 53.16 203 GLN A CA 1
ATOM 1522 C C . GLN A 1 203 ? 6.115 10.092 26.421 1.00 53.16 203 GLN A C 1
ATOM 1524 O O . GLN A 1 203 ? 7.220 10.649 26.408 1.00 53.16 203 GLN A O 1
ATOM 1529 N N . ASN A 1 204 ? 5.706 9.321 25.408 1.00 59.53 204 ASN A N 1
ATOM 1530 C CA . ASN A 1 204 ? 6.587 8.958 24.310 1.00 59.53 204 ASN A CA 1
ATOM 1531 C C . ASN A 1 204 ? 6.910 10.189 23.441 1.00 59.53 204 ASN A C 1
ATOM 1533 O O . ASN A 1 204 ? 6.043 10.990 23.080 1.00 59.53 204 ASN A O 1
ATOM 1537 N N . MET A 1 205 ? 8.187 10.364 23.095 1.00 50.09 205 MET A N 1
ATOM 1538 C CA . MET A 1 205 ? 8.702 11.582 22.451 1.00 50.09 205 MET A CA 1
ATOM 1539 C C . MET A 1 205 ? 8.013 11.872 21.105 1.00 50.09 205 MET A C 1
ATOM 1541 O O . MET A 1 205 ? 7.855 13.031 20.716 1.00 50.09 205 MET A O 1
ATOM 1545 N N . LEU A 1 206 ? 7.548 10.815 20.433 1.00 53.00 206 LEU A N 1
ATOM 1546 C CA . LEU A 1 206 ?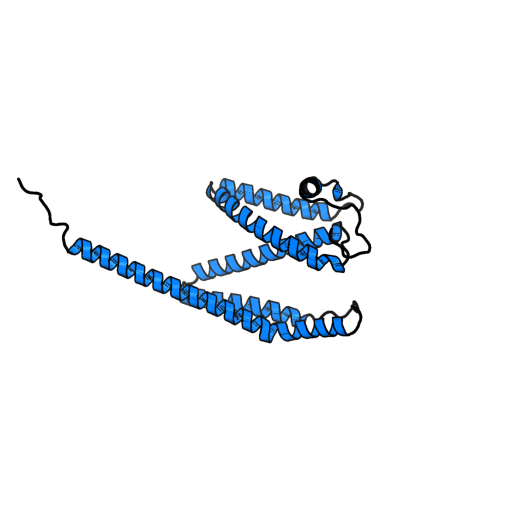 6.756 10.885 19.209 1.00 53.00 206 LEU A CA 1
ATOM 1547 C C . LEU A 1 206 ? 5.359 11.480 19.462 1.00 53.00 206 LEU A C 1
ATOM 1549 O O . LEU A 1 206 ? 4.945 12.390 18.747 1.00 53.00 206 LEU A O 1
ATOM 1553 N N . VAL A 1 207 ? 4.678 11.041 20.526 1.00 58.91 207 VAL A N 1
ATOM 1554 C CA . VAL A 1 207 ? 3.343 11.518 20.924 1.00 58.91 207 VAL A CA 1
ATOM 1555 C C . VAL A 1 207 ? 3.404 12.978 21.358 1.00 58.91 207 VAL A C 1
ATOM 1557 O O . VAL A 1 207 ? 2.577 13.772 20.926 1.00 58.91 207 VAL A O 1
ATOM 1560 N N . ARG A 1 208 ? 4.457 13.381 22.083 1.00 59.91 208 ARG A N 1
ATOM 1561 C CA . ARG A 1 208 ? 4.719 14.794 22.422 1.00 59.91 208 ARG A CA 1
ATOM 1562 C C . ARG A 1 208 ? 5.019 15.685 21.218 1.00 59.91 208 ARG A C 1
ATOM 1564 O O . ARG A 1 208 ? 4.780 16.889 21.266 1.00 59.91 208 ARG A O 1
ATOM 1571 N N . CYS A 1 209 ? 5.619 15.135 20.166 1.00 58.50 209 CYS A N 1
ATOM 1572 C CA . CYS A 1 209 ? 5.898 15.893 18.950 1.00 58.50 209 CYS A CA 1
ATOM 1573 C C . CYS A 1 209 ? 4.606 16.116 18.152 1.00 58.50 209 CYS A C 1
ATOM 1575 O O . CYS A 1 209 ? 4.335 17.227 17.700 1.00 58.50 209 CYS A O 1
ATOM 1577 N N . VAL A 1 210 ? 3.773 15.076 18.058 1.00 59.88 210 VAL A N 1
ATOM 1578 C CA . VAL A 1 210 ? 2.472 15.126 17.382 1.00 59.88 210 VAL A CA 1
ATOM 1579 C C . VAL A 1 210 ? 1.460 15.971 18.164 1.00 59.88 210 VAL A C 1
ATOM 1581 O O . VAL A 1 210 ? 0.768 16.780 17.554 1.00 59.88 210 VAL A O 1
ATOM 1584 N N . SER A 1 211 ? 1.435 15.891 19.498 1.00 61.09 211 SER A N 1
ATOM 1585 C CA . SER A 1 211 ? 0.547 16.691 20.359 1.00 61.09 211 SER A CA 1
ATOM 1586 C C . SER A 1 211 ? 0.857 18.191 20.364 1.00 61.09 211 SER A C 1
ATOM 1588 O O . SER A 1 211 ? 0.017 19.001 20.742 1.00 61.09 211 SER A O 1
ATOM 1590 N N . ARG A 1 212 ? 2.055 18.595 19.922 1.00 60.84 212 ARG A N 1
ATOM 1591 C CA . ARG A 1 212 ? 2.367 20.011 19.660 1.00 60.84 212 ARG A CA 1
ATOM 1592 C C . ARG A 1 212 ? 1.835 20.499 18.323 1.00 60.84 212 ARG A C 1
ATOM 1594 O O . ARG A 1 212 ? 1.649 21.701 18.159 1.00 60.84 212 ARG A O 1
ATOM 1601 N N . LEU A 1 213 ? 1.662 19.595 17.362 1.00 63.72 213 LEU A N 1
ATOM 1602 C CA . LEU A 1 213 ? 1.194 19.930 16.021 1.00 63.72 213 LEU A CA 1
ATOM 1603 C C . LEU A 1 213 ? -0.333 19.821 15.905 1.00 63.72 213 LEU A C 1
ATOM 1605 O O . LEU A 1 213 ? -0.929 20.505 15.077 1.00 63.72 213 LEU A O 1
ATOM 1609 N N . LEU A 1 214 ? -0.958 18.988 16.741 1.00 51.12 214 LEU A N 1
ATOM 1610 C CA . LEU A 1 214 ? -2.399 18.762 16.793 1.00 51.12 214 LEU A CA 1
ATOM 1611 C C . LEU A 1 214 ? -2.912 18.978 18.228 1.00 51.12 214 LEU A C 1
ATOM 1613 O O . LEU A 1 214 ? -2.373 18.352 19.139 1.00 51.12 214 LEU A O 1
ATOM 1617 N N . PRO A 1 215 ? -3.943 19.817 18.453 1.00 53.94 215 PRO A N 1
ATOM 1618 C CA . PRO A 1 215 ? -4.561 19.965 19.769 1.00 53.94 215 PRO A CA 1
ATOM 1619 C C . PRO A 1 215 ? -5.274 18.663 20.159 1.00 53.94 215 PRO A C 1
ATOM 1621 O O . PRO A 1 215 ? -6.367 18.369 19.680 1.00 53.94 215 PRO A O 1
ATOM 1624 N N . LEU A 1 216 ? -4.629 17.864 21.009 1.00 55.66 216 LEU A N 1
ATOM 1625 C CA . LEU A 1 216 ? -5.199 16.643 21.576 1.00 55.66 216 LEU A CA 1
ATOM 1626 C C . LEU A 1 216 ? -6.012 17.003 22.828 1.00 55.66 216 LEU A C 1
ATOM 1628 O O . LEU A 1 216 ? -5.526 17.738 23.683 1.00 55.66 216 LEU A O 1
ATOM 1632 N N . HIS A 1 217 ? -7.244 16.504 22.926 1.00 56.34 217 HIS A N 1
ATOM 1633 C CA . HIS A 1 217 ? -8.032 16.553 24.161 1.00 56.34 217 HIS A CA 1
ATOM 1634 C C . HIS A 1 217 ? -7.781 15.275 24.974 1.00 56.34 217 HIS A C 1
ATOM 1636 O O . HIS A 1 217 ? -7.797 14.180 24.416 1.00 56.34 217 HIS A O 1
ATOM 1642 N N . ASP A 1 218 ? -7.593 15.412 26.289 1.00 54.78 218 ASP A N 1
ATOM 1643 C CA . ASP A 1 218 ? -7.224 14.318 27.210 1.00 54.78 218 ASP A CA 1
ATOM 1644 C C . ASP A 1 218 ? -8.363 13.316 27.506 1.00 54.78 218 ASP A C 1
ATOM 1646 O O . ASP A 1 218 ? -8.206 12.396 28.308 1.00 54.78 218 ASP A O 1
ATOM 1650 N N . SER A 1 219 ? -9.545 13.466 26.900 1.00 55.44 219 SER A N 1
ATOM 1651 C CA . SER A 1 219 ? -10.664 12.536 27.098 1.00 55.44 219 SER A CA 1
ATOM 1652 C C . SER A 1 219 ? -11.594 12.468 25.894 1.00 55.44 219 SER A C 1
ATOM 1654 O O . SER A 1 219 ? -11.973 13.489 25.324 1.00 55.44 219 SER A O 1
ATOM 1656 N N . TYR A 1 220 ? -12.009 11.246 25.549 1.00 55.00 220 TYR A N 1
ATOM 1657 C CA . TYR A 1 220 ? -13.097 11.002 24.608 1.00 55.00 220 TYR A CA 1
ATOM 1658 C C . TYR A 1 220 ? -14.420 11.453 25.250 1.00 55.00 220 TYR A C 1
ATOM 1660 O O . TYR A 1 220 ? -14.874 10.859 26.229 1.00 55.00 220 TYR A O 1
ATOM 1668 N N . GLY A 1 221 ? -15.032 12.516 24.723 1.00 54.78 221 GLY A N 1
ATOM 1669 C CA . GLY A 1 221 ? -16.385 12.924 25.106 1.00 54.78 221 GLY A CA 1
ATOM 1670 C C . GLY A 1 221 ? -17.433 11.878 24.700 1.00 54.78 221 GLY A C 1
ATOM 1671 O O . GLY A 1 221 ? -17.218 11.093 23.778 1.00 54.78 221 GLY A O 1
ATOM 1672 N N . GLN A 1 222 ? -18.581 11.862 25.385 1.00 54.59 222 GLN A N 1
ATOM 1673 C CA . GLN A 1 222 ? -19.722 10.994 25.041 1.00 54.59 222 GLN A CA 1
ATOM 1674 C C . GLN A 1 222 ? -20.406 11.378 23.714 1.00 54.59 222 GLN A C 1
ATOM 1676 O O . GLN A 1 222 ? -21.186 10.584 23.190 1.00 54.59 222 GLN A O 1
ATOM 1681 N N . GLU A 1 223 ? -20.115 12.560 23.165 1.00 55.22 223 GLU A N 1
ATOM 1682 C CA . GLU A 1 223 ? -20.658 13.041 21.891 1.00 55.22 223 GLU A CA 1
ATOM 1683 C C . GLU A 1 223 ? -19.644 12.882 20.737 1.00 55.22 223 GLU A C 1
ATOM 1685 O O . GLU A 1 223 ? -18.437 13.037 20.944 1.00 55.22 223 GLU A O 1
ATOM 1690 N N . PRO A 1 224 ? -20.100 12.542 19.514 1.00 50.12 224 PRO A N 1
ATOM 1691 C CA . PRO A 1 224 ? -19.250 12.299 18.350 1.00 50.12 224 PRO A CA 1
ATOM 1692 C C . PRO A 1 224 ? -18.813 13.601 17.657 1.00 50.12 224 PRO A C 1
ATOM 1694 O O . PRO A 1 224 ? -18.919 13.721 16.431 1.00 50.12 224 PRO A O 1
ATOM 1697 N N . ASP A 1 225 ? -18.282 14.549 18.422 1.00 54.31 225 ASP A N 1
ATOM 1698 C CA . ASP A 1 225 ? -17.974 15.894 17.946 1.00 54.31 225 ASP A CA 1
ATOM 1699 C C . ASP A 1 225 ? -16.451 16.081 17.928 1.00 54.31 225 ASP A C 1
ATOM 1701 O O . ASP A 1 225 ? -15.759 15.897 18.925 1.00 54.31 225 ASP A O 1
ATOM 1705 N N . PHE A 1 226 ? -15.908 16.357 16.739 1.00 54.47 226 PHE A N 1
ATOM 1706 C CA . PHE A 1 226 ? -14.464 16.461 16.476 1.00 54.47 226 PHE A CA 1
ATOM 1707 C C . PHE A 1 226 ? -13.938 17.910 16.577 1.00 54.47 226 PHE A C 1
ATOM 1709 O O . PHE A 1 226 ? -12.925 18.228 15.951 1.00 54.47 226 PHE A O 1
ATOM 1716 N N . PHE A 1 227 ? -14.621 18.771 17.346 1.00 43.22 227 PHE A N 1
ATOM 1717 C CA . PHE A 1 227 ? -14.220 20.146 17.674 1.00 43.22 227 PHE A CA 1
ATOM 1718 C C . PHE A 1 227 ? -14.741 20.579 19.041 1.00 43.22 227 PHE A C 1
ATOM 1720 O O . PHE A 1 227 ? -15.910 20.254 19.338 1.00 43.22 227 PHE A O 1
#

pLDDT: mean 74.74, std 15.49, range [39.94, 94.44]

InterPro domains:
  IPR005496 Integral membrane protein TerC [PF03741] (113-200)

Radius of gyration: 26.85 Å; chains: 1; bounding box: 62×58×83 Å

Secondary structure (DSSP, 8-state):
-------S-HHHHHHHHHHHHHHHHHHHHHHHHHHHHHHHHHHHHHHIIIIISHHHHHHHHHHHHTSS--TT-PSPHHHHHHHHHHHHHHHHHHHHHHHHHH-HHHHHHHHHHHHHHHHHHHHHHHHHHHHHHHTT--HHHHHHHHHHHHHHHHHHHHHHHHHHHHHHHT-HHHHHHHHHHHHHHHHHHHHHTSS-TT--GGGSHHHHHHHHHS---SS--SS----